Protein AF-A0A1V9ZCT2-F1 (afdb_monomer)

Mean predicted aligned error: 16.08 Å

Secondary structure (DSSP, 8-state):
-EE-GGG--TT----TT--EEEEESS-GGGGGGG--TT--EEEEETS---SPPPPPTT--EEE--SS---EEEEEEETT-SEEEETTS---EEEEEEE-TT--EEEE-SEESEEEEEHHHHHHHHTPPBP--SSS---EEEE-TT-EE---HHHHHHTTEEEEEESTTT--EEEEEEPPPPP----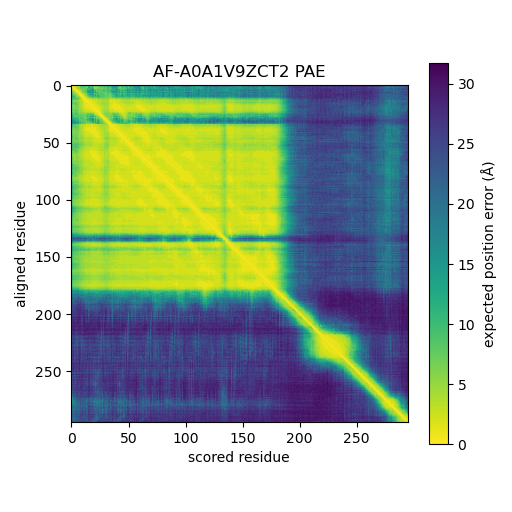------PPP-----------------S--SSSHHHHHHHHHHHHHHHHHHHHHHTTSSS----------------------------------GGGGG----STT----

Solvent-accessible surface area (backbone atoms only — not comparable to full-atom values): 18185 Å² total; per-residue (Å²): 122,82,48,62,48,94,77,66,59,93,78,66,82,71,65,83,81,41,40,69,49,43,36,55,40,48,70,52,82,77,60,67,94,69,68,60,88,53,38,29,32,42,32,44,28,43,14,68,34,58,58,70,73,88,78,58,78,63,35,28,32,42,32,43,27,45,27,50,29,31,52,50,61,76,39,73,39,52,56,24,30,33,40,32,38,29,61,23,54,27,34,35,36,34,64,41,43,43,29,78,58,44,39,24,42,32,38,20,26,51,23,52,35,42,40,27,35,43,64,24,45,56,28,56,56,67,45,45,82,59,88,72,94,86,69,81,83,59,15,32,45,68,42,95,65,48,44,49,58,60,52,60,67,63,23,45,74,65,64,21,44,79,41,70,41,48,62,92,82,44,90,34,45,31,26,35,23,69,62,76,75,71,78,69,75,74,74,78,72,84,73,83,77,81,91,75,89,80,89,86,88,84,82,88,79,87,80,88,76,87,87,78,89,90,83,88,76,67,67,66,61,52,53,52,52,52,53,51,51,53,51,54,54,53,56,54,56,61,58,66,76,74,74,81,87,82,82,80,86,80,85,77,81,87,82,89,78,81,91,76,93,75,91,74,93,74,86,74,86,70,82,80,72,79,75,81,77,77,59,74,76,62,69,74,68,72,80,71,85,85,76,82,79,87,128

Nearest PDB structures (foldseek):
  5b0n-assembly1_A  TM=3.508E-01  e=4.401E-01  Shigella flexneri

Radius of gyration: 29.38 Å; Cα contacts (8 Å, |Δi|>4): 438; chains: 1; bounding box: 62×103×69 Å

Foldseek 3Di:
DEDAPVPDDLPDDDDQQDAEDAYEAEAPVSHQPDDHPNHQEYAHANNQDQDDGQDDPSHAYDHHAHYAHAEAECEECCNHQYDAAHNYAHQEYYNYDYALSHFEEEHEHEHQAAEEEPRRLVSLQPFDEDDDPDDDHGGYDYDPRYHYNYDQVVLVVLVWGWDARNVVPDRHTHTYHYDDDDPPPPPPPPPPDDDDDDDDDDDDDDDDDDPDDDDDPPPVVVVVVVVVVVVVVVVVVVVVVPPDPDDDDDDDDDDDDDDDDDDDDDPDPDPDPPDPPDCVVVVVPPPDPPPPDDD

pLDDT: mean 78.16, std 20.63, range [35.28, 98.56]

Sequence (295 aa):
NLWKTTDLSPQVAWPPKLKTLKIKGGPAEILIPTLPLTVTSIEWTMASLSHLPAIAPQWQVIDLSFNSVRNLVNADLSNVTYLSLDQNFLGKIENVTFSPKLKYFKCSGSLATLTLSKSSFDAFNKLQKIFNETSADIGFRVGDNFASNIDTSSCTRANGVVLPLWAKYTNFSACVVSDAAAPVPAVATTTVTPTTSTNAPSSEVQSSSNVGAIVGGSIAAVAALVALASFCLWKRRQQEAKTSDYYDTTTTPMHKDGYNITGDKSLSKDPEIAGYVNLEPLRLLRLVPTELVVT

Structure (mmCIF, N/CA/C/O backbone):
data_AF-A0A1V9ZCT2-F1
#
_entry.id   AF-A0A1V9ZCT2-F1
#
loop_
_atom_site.group_PDB
_atom_site.id
_atom_site.type_symbol
_atom_site.label_atom_id
_atom_site.label_alt_id
_atom_site.label_comp_id
_atom_site.label_asym_id
_atom_site.label_entity_id
_atom_site.label_seq_id
_atom_site.pdbx_PDB_ins_code
_atom_site.Cartn_x
_atom_site.Cartn_y
_atom_site.Cartn_z
_atom_site.occupancy
_atom_site.B_iso_or_equiv
_atom_site.auth_seq_id
_atom_site.auth_comp_id
_atom_site.auth_asym_id
_atom_site.auth_atom_id
_atom_site.pdbx_PDB_model_num
ATOM 1 N N . ASN A 1 1 ? -2.275 16.299 17.354 1.00 50.78 1 ASN A N 1
ATOM 2 C CA . ASN A 1 1 ? -1.186 15.918 18.281 1.00 50.78 1 ASN A CA 1
ATOM 3 C C . ASN A 1 1 ? -0.052 15.326 17.473 1.00 50.78 1 ASN A C 1
ATOM 5 O O . ASN A 1 1 ? -0.239 14.262 16.898 1.00 50.78 1 ASN A O 1
ATOM 9 N N . LEU A 1 2 ? 1.054 16.057 17.351 1.00 55.44 2 LEU A N 1
ATOM 10 C CA . LEU A 1 2 ? 2.248 15.627 16.627 1.00 55.44 2 LEU A CA 1
ATOM 11 C C . LEU A 1 2 ? 3.305 15.278 17.679 1.00 55.44 2 LEU A C 1
ATOM 13 O O . LEU A 1 2 ? 3.679 16.146 18.464 1.00 55.44 2 LEU A O 1
ATOM 17 N N . TRP A 1 3 ? 3.733 14.020 17.740 1.00 56.56 3 TRP A N 1
ATOM 18 C CA . TRP A 1 3 ? 4.714 13.557 18.726 1.00 56.56 3 TRP A CA 1
ATOM 19 C C . TRP A 1 3 ? 6.097 13.458 18.077 1.00 56.56 3 TRP A C 1
ATOM 21 O O . TRP A 1 3 ? 6.212 12.923 16.973 1.00 56.56 3 TRP A O 1
ATOM 31 N N . LYS A 1 4 ? 7.143 13.955 18.754 1.00 59.22 4 LYS A N 1
ATOM 32 C CA . LYS A 1 4 ? 8.543 13.645 18.415 1.00 59.22 4 LYS A CA 1
ATOM 33 C C . LYS A 1 4 ? 8.920 12.353 19.154 1.00 59.22 4 LYS A C 1
ATOM 35 O O . LYS A 1 4 ? 8.649 12.220 20.343 1.00 59.22 4 LYS A O 1
ATOM 40 N N . THR A 1 5 ? 9.507 11.383 18.456 1.00 57.19 5 THR A N 1
ATOM 41 C CA . THR A 1 5 ? 9.728 10.021 18.987 1.00 57.19 5 THR A CA 1
ATOM 42 C C . THR A 1 5 ? 10.748 9.941 20.123 1.00 57.19 5 THR A C 1
ATOM 44 O O . THR A 1 5 ? 10.749 8.956 20.851 1.00 57.19 5 THR A O 1
ATOM 47 N N . THR A 1 6 ? 11.610 10.949 20.298 1.00 59.47 6 THR A N 1
ATOM 48 C CA . THR A 1 6 ? 12.632 10.973 21.363 1.00 59.47 6 THR A CA 1
ATOM 49 C C . THR A 1 6 ? 12.048 10.999 22.773 1.00 59.47 6 THR A C 1
ATOM 51 O O . THR A 1 6 ? 12.770 10.721 23.724 1.00 59.47 6 THR A O 1
ATOM 54 N N . ASP A 1 7 ? 10.755 11.299 22.903 1.00 59.72 7 ASP A N 1
ATOM 55 C CA . ASP A 1 7 ? 10.110 11.549 24.192 1.00 59.72 7 ASP A CA 1
ATOM 56 C C . ASP A 1 7 ? 9.168 10.398 24.607 1.00 59.72 7 ASP A C 1
ATOM 58 O O . ASP A 1 7 ? 8.490 10.483 25.632 1.00 59.72 7 ASP A O 1
ATOM 62 N N . LEU A 1 8 ? 9.095 9.313 23.821 1.00 63.31 8 LEU A N 1
ATOM 63 C CA . LEU A 1 8 ? 8.152 8.217 24.055 1.00 63.31 8 LEU A CA 1
ATOM 64 C C . LEU A 1 8 ? 8.817 7.052 24.797 1.00 63.31 8 LEU A C 1
ATOM 66 O O . LEU A 1 8 ? 9.602 6.287 24.242 1.00 63.31 8 LEU A O 1
ATOM 70 N N . SER A 1 9 ? 8.458 6.913 26.074 1.00 66.50 9 SER A N 1
ATOM 71 C CA . SER A 1 9 ? 8.759 5.730 26.884 1.00 66.50 9 SER A CA 1
ATOM 72 C C . SER A 1 9 ? 8.000 4.502 26.347 1.00 66.50 9 SER A C 1
ATOM 74 O O . SER A 1 9 ? 6.855 4.641 25.915 1.00 66.50 9 SER A O 1
ATOM 76 N N . PRO A 1 10 ? 8.551 3.276 26.424 1.00 65.81 10 PRO A N 1
ATOM 77 C CA . PRO A 1 10 ? 7.829 2.050 26.059 1.00 65.81 10 PRO A CA 1
ATOM 78 C C . PRO A 1 10 ? 6.535 1.811 26.867 1.00 65.81 10 PRO A C 1
ATOM 80 O O . PRO A 1 10 ? 5.739 0.951 26.503 1.00 65.81 10 PRO A O 1
ATOM 83 N N . GLN A 1 11 ? 6.290 2.582 27.934 1.00 72.38 11 GLN A N 1
ATOM 84 C CA . GLN A 1 11 ? 5.077 2.527 28.762 1.00 72.38 11 GLN A CA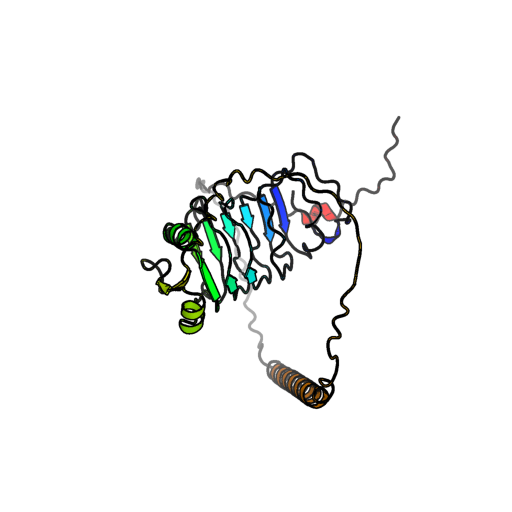 1
ATOM 85 C C . GLN A 1 11 ? 4.117 3.707 28.528 1.00 72.38 11 GLN A C 1
ATOM 87 O O . GLN A 1 11 ? 3.445 4.164 29.452 1.00 72.38 11 GLN A O 1
ATOM 92 N N . VAL A 1 12 ? 4.053 4.251 27.311 1.00 79.62 12 VAL A N 1
ATOM 93 C CA . VAL A 1 12 ? 3.090 5.319 26.997 1.00 79.62 12 VAL A 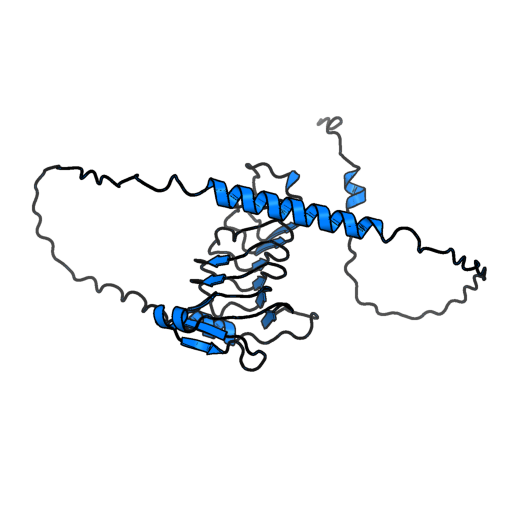CA 1
ATOM 94 C C . VAL A 1 12 ? 1.658 4.801 27.173 1.00 79.62 12 VAL A C 1
ATOM 96 O O . VAL A 1 12 ? 1.193 3.932 26.436 1.00 79.62 12 VAL A O 1
ATOM 99 N N . ALA A 1 13 ? 0.941 5.363 28.148 1.00 86.50 13 ALA A N 1
ATOM 100 C CA . ALA A 1 13 ? -0.490 5.154 28.308 1.00 86.50 13 ALA A CA 1
ATOM 101 C C . ALA A 1 13 ? -1.240 5.967 27.245 1.00 86.50 13 ALA A C 1
ATOM 103 O O . ALA A 1 13 ? -1.324 7.196 27.313 1.00 86.50 13 ALA A O 1
ATOM 104 N N . TRP A 1 14 ? -1.774 5.284 26.234 1.00 88.50 14 TRP A N 1
ATOM 105 C CA . TRP A 1 14 ? -2.508 5.945 25.162 1.00 88.50 14 TRP A CA 1
ATOM 106 C C . TRP A 1 14 ? -3.889 6.426 25.626 1.00 88.50 14 TRP A C 1
ATOM 108 O O . TRP A 1 14 ? -4.572 5.717 26.369 1.00 88.50 14 TRP A O 1
ATOM 118 N N . PRO A 1 15 ? -4.369 7.587 25.143 1.00 91.12 15 PRO A N 1
ATOM 119 C CA . PRO A 1 15 ? -5.740 8.007 25.398 1.00 91.12 15 PRO A CA 1
ATOM 120 C C . PRO A 1 15 ? -6.738 6.950 24.889 1.00 91.12 15 PRO A C 1
ATOM 122 O O . PRO A 1 15 ? -6.669 6.568 23.719 1.00 91.12 15 PRO A O 1
ATOM 125 N N . PRO A 1 16 ? -7.723 6.512 25.696 1.00 90.81 16 PRO A N 1
ATOM 126 C CA . PRO A 1 16 ? -8.611 5.403 25.325 1.00 90.81 16 PRO A CA 1
ATOM 127 C C . PRO A 1 16 ? -9.487 5.714 24.100 1.00 90.81 16 PRO A C 1
ATOM 129 O O . PRO A 1 16 ? -9.930 4.809 23.397 1.00 90.81 16 PRO A O 1
ATOM 132 N N . LYS A 1 17 ? -9.717 7.001 23.807 1.00 94.44 17 LYS A N 1
ATOM 133 C CA . LYS A 1 17 ? -10.501 7.483 22.657 1.00 94.44 17 LYS A CA 1
ATOM 134 C C . LYS A 1 17 ? -9.641 7.881 21.447 1.00 94.44 17 LYS A C 1
ATOM 136 O O . LYS A 1 17 ? -10.159 8.515 20.530 1.00 94.44 17 LYS A O 1
ATOM 141 N N . LEU A 1 18 ? -8.345 7.562 21.438 1.00 94.50 18 LEU A N 1
ATOM 142 C CA . LEU A 1 18 ? -7.448 7.925 20.341 1.00 94.50 18 LEU A CA 1
ATOM 143 C C . LEU A 1 18 ? -7.889 7.245 19.033 1.00 94.50 18 LEU A C 1
ATOM 145 O O . LEU A 1 18 ? -7.910 6.025 18.942 1.00 94.50 18 LEU A O 1
ATOM 149 N N . LYS A 1 19 ? -8.243 8.040 18.017 1.00 96.62 19 LYS A N 1
ATOM 150 C CA . LYS A 1 19 ? -8.644 7.550 16.683 1.00 96.62 19 LYS A CA 1
ATOM 151 C C . LYS A 1 19 ? -7.536 7.653 15.643 1.00 96.62 19 LYS A C 1
ATOM 153 O O . LYS A 1 19 ? -7.388 6.766 14.806 1.00 96.62 19 LYS A O 1
ATOM 158 N N . THR A 1 20 ? -6.753 8.723 15.729 1.00 95.75 20 THR A N 1
ATOM 159 C CA . THR A 1 20 ? -5.706 9.054 14.766 1.00 95.75 20 THR A CA 1
ATOM 160 C C . THR A 1 20 ? -4.387 9.238 15.491 1.00 95.75 20 THR A C 1
ATOM 162 O O . THR A 1 20 ? -4.300 10.041 16.423 1.00 95.75 20 THR A O 1
ATOM 165 N N . LEU A 1 21 ? -3.357 8.530 15.039 1.00 92.62 21 LEU A N 1
ATOM 166 C CA . LEU A 1 21 ? -1.991 8.696 15.514 1.00 92.62 21 LEU A CA 1
ATOM 167 C C . LEU A 1 21 ? -1.113 9.216 14.376 1.00 92.62 21 LEU A C 1
ATOM 169 O O . LEU A 1 21 ? -0.909 8.526 13.381 1.00 92.62 21 LEU A O 1
ATOM 173 N N . LYS A 1 22 ? -0.570 10.424 14.558 1.00 93.12 22 LYS A N 1
ATOM 174 C CA . LYS A 1 22 ? 0.372 11.046 13.624 1.00 93.12 22 LYS A CA 1
ATOM 175 C C . LYS A 1 22 ? 1.753 11.145 14.258 1.00 93.12 22 LYS A C 1
ATOM 177 O O . LYS A 1 22 ? 1.904 11.735 15.331 1.00 93.12 22 LYS A O 1
ATOM 182 N N . ILE A 1 23 ? 2.746 10.588 13.584 1.00 89.50 23 ILE A N 1
ATOM 183 C CA . ILE A 1 23 ? 4.155 10.622 13.961 1.00 89.50 23 ILE A CA 1
ATOM 184 C C . ILE A 1 23 ? 4.927 11.160 12.764 1.00 89.50 23 ILE A C 1
ATOM 186 O O . ILE A 1 23 ? 4.744 10.711 11.631 1.00 89.50 23 ILE A O 1
ATOM 190 N N . LYS A 1 24 ? 5.772 12.156 13.017 1.00 91.06 24 LYS A N 1
ATOM 191 C CA . LYS A 1 24 ? 6.630 12.749 11.998 1.00 91.06 24 LYS A CA 1
ATOM 192 C C . LYS A 1 24 ? 8.055 12.809 12.520 1.00 91.06 24 LYS A C 1
ATOM 194 O O . LYS A 1 24 ? 8.307 13.511 13.499 1.00 91.06 24 LYS A O 1
ATOM 199 N N . GLY A 1 25 ? 8.971 12.131 11.839 1.00 87.38 25 GLY A N 1
ATOM 200 C CA . GLY A 1 25 ? 10.374 12.088 12.248 1.00 87.38 25 GLY A CA 1
ATOM 201 C C . GLY A 1 25 ? 10.677 11.024 13.310 1.00 87.38 25 GLY A C 1
ATOM 202 O O . GLY A 1 25 ? 9.863 10.778 14.197 1.00 87.38 25 GLY A O 1
ATOM 203 N N . GLY A 1 26 ? 11.893 10.468 13.247 1.00 82.50 26 GLY A N 1
ATOM 204 C CA . GLY A 1 26 ? 12.500 9.607 14.275 1.00 82.50 26 GLY A CA 1
ATOM 205 C C . GLY A 1 26 ? 12.026 8.142 14.268 1.00 82.50 26 GLY A C 1
ATOM 206 O O . GLY A 1 26 ? 11.147 7.804 13.488 1.00 82.50 26 GLY A O 1
ATOM 207 N N . PRO A 1 27 ? 12.621 7.233 15.067 1.00 78.50 27 PRO A N 1
ATOM 208 C CA . PRO A 1 27 ? 12.383 5.791 14.936 1.00 78.50 27 PRO A CA 1
ATOM 209 C C . PRO A 1 27 ? 11.003 5.373 15.474 1.00 78.50 27 PRO A C 1
ATOM 211 O O . PRO A 1 27 ? 10.827 5.207 16.681 1.00 78.50 27 PRO A O 1
ATOM 214 N N . ALA A 1 28 ? 10.018 5.167 14.594 1.00 72.88 28 ALA A N 1
ATOM 215 C CA . ALA A 1 28 ? 8.673 4.728 15.004 1.00 72.88 28 ALA A CA 1
ATOM 216 C C . ALA A 1 28 ? 8.562 3.227 15.332 1.00 72.88 28 ALA A C 1
ATOM 218 O O . ALA A 1 28 ? 7.559 2.812 15.913 1.00 72.88 28 ALA A O 1
ATOM 219 N N . GLU A 1 29 ? 9.579 2.414 15.019 1.00 70.19 29 GLU A N 1
ATOM 220 C CA . GLU A 1 29 ? 9.557 0.954 15.235 1.00 70.19 29 GLU A CA 1
ATOM 221 C C . GLU A 1 29 ? 9.307 0.562 16.711 1.00 70.19 29 GLU A C 1
ATOM 223 O O . GLU A 1 29 ? 8.780 -0.511 16.990 1.00 70.19 29 GLU A O 1
ATOM 228 N N . ILE A 1 30 ? 9.586 1.462 17.661 1.00 64.56 30 ILE A N 1
ATOM 229 C CA . ILE A 1 30 ? 9.466 1.224 19.111 1.00 64.56 30 ILE A CA 1
ATOM 230 C C . ILE A 1 30 ? 7.997 1.237 19.607 1.00 64.56 30 ILE A C 1
ATOM 232 O O . ILE A 1 30 ? 7.709 0.754 20.699 1.00 64.56 30 ILE A O 1
ATOM 236 N N . LEU A 1 31 ? 7.037 1.750 18.826 1.00 65.75 31 LEU A N 1
ATOM 237 C CA . LEU A 1 31 ? 5.697 2.124 19.328 1.00 65.75 31 LEU A CA 1
ATOM 238 C C . LEU A 1 31 ? 4.559 1.159 18.956 1.00 65.75 31 LEU A C 1
ATOM 240 O O . LEU A 1 31 ? 3.413 1.367 19.354 1.00 65.75 31 LEU A O 1
ATOM 244 N N . ILE A 1 32 ? 4.847 0.124 18.170 1.00 65.25 32 ILE A N 1
ATOM 245 C CA . ILE A 1 32 ? 3.830 -0.707 17.505 1.00 65.25 32 ILE A CA 1
ATOM 246 C C . ILE A 1 32 ? 3.056 -1.646 18.462 1.00 65.25 32 ILE A C 1
ATOM 248 O O . ILE A 1 32 ? 1.847 -1.781 18.271 1.00 65.25 32 ILE A O 1
ATOM 252 N N . PRO A 1 33 ? 3.650 -2.266 19.506 1.00 63.75 33 PRO A N 1
ATOM 253 C CA . PRO A 1 33 ? 2.937 -3.273 20.303 1.00 63.75 33 PRO A CA 1
ATOM 254 C C . PRO A 1 33 ? 1.812 -2.744 21.210 1.00 63.75 33 PRO A C 1
ATOM 256 O O . PRO A 1 33 ? 1.114 -3.551 21.817 1.00 63.75 33 PRO A O 1
ATOM 259 N N . THR A 1 34 ? 1.639 -1.425 21.360 1.00 73.81 34 THR A N 1
ATOM 260 C CA . THR A 1 34 ? 0.798 -0.848 22.429 1.00 73.81 34 THR A CA 1
ATOM 261 C C . THR A 1 34 ? -0.355 0.028 21.945 1.00 73.81 34 THR A C 1
ATOM 263 O O . THR A 1 34 ? -1.046 0.620 22.773 1.00 73.81 34 THR A O 1
ATOM 266 N N . LEU A 1 35 ? -0.602 0.130 20.634 1.00 86.44 35 LEU A N 1
ATOM 267 C CA . LEU A 1 35 ? -1.656 1.016 20.131 1.00 86.44 35 LEU A CA 1
ATOM 268 C C . LEU A 1 35 ? -3.054 0.546 20.566 1.00 86.44 35 LEU A C 1
ATOM 270 O O . LEU A 1 35 ? -3.379 -0.635 20.423 1.00 86.44 35 LEU A O 1
ATOM 274 N N . PRO A 1 36 ? -3.925 1.453 21.043 1.00 90.31 36 PRO A N 1
ATOM 275 C CA . PRO A 1 36 ? -5.265 1.069 21.445 1.00 90.31 36 PRO A CA 1
ATOM 276 C C . PRO A 1 36 ? -6.098 0.673 20.220 1.00 90.31 36 PRO A C 1
ATOM 278 O O . PRO A 1 36 ? -5.997 1.280 19.151 1.00 90.31 36 PRO A O 1
ATOM 281 N N . LEU A 1 37 ? -6.995 -0.303 20.399 1.00 92.88 37 LEU A N 1
ATOM 282 C CA . LEU A 1 37 ? -7.907 -0.798 19.352 1.00 92.88 37 LEU A CA 1
ATOM 283 C C . LEU A 1 37 ? -8.833 0.287 18.779 1.00 92.88 37 LEU A C 1
ATOM 285 O O . LEU A 1 37 ? -9.489 0.081 17.763 1.00 92.88 37 LEU A O 1
ATOM 289 N N . THR A 1 38 ? -8.912 1.450 19.425 1.00 95.44 38 THR A N 1
ATOM 290 C CA . THR A 1 38 ? -9.682 2.594 18.944 1.00 95.44 38 THR A CA 1
ATOM 291 C C . THR A 1 38 ? -9.015 3.334 17.786 1.00 95.44 38 THR A C 1
ATOM 293 O O . THR A 1 38 ? -9.737 4.040 17.076 1.00 95.44 38 THR A O 1
ATOM 296 N N . VAL A 1 39 ? -7.709 3.148 17.549 1.00 95.88 39 VAL A N 1
ATOM 297 C CA . VAL A 1 39 ? -6.969 3.786 16.449 1.00 95.88 39 VAL A CA 1
ATOM 298 C C . VAL A 1 39 ? -7.350 3.153 15.118 1.00 95.88 39 VAL A C 1
ATOM 300 O O . VAL A 1 39 ? -7.135 1.963 14.904 1.00 95.88 39 VAL A O 1
ATOM 303 N N . THR A 1 40 ? -7.862 3.973 14.204 1.00 97.50 40 THR A N 1
ATOM 304 C CA . THR A 1 40 ? -8.246 3.581 12.838 1.00 97.50 40 THR A CA 1
ATOM 305 C C . THR A 1 40 ? -7.408 4.283 11.768 1.00 97.50 40 THR A C 1
ATOM 307 O O . THR A 1 40 ? -7.465 3.903 10.601 1.00 97.50 40 THR A O 1
ATOM 310 N N . SER A 1 41 ? -6.627 5.300 12.142 1.00 97.00 41 SER A N 1
ATOM 311 C CA . SER A 1 41 ? -5.809 6.097 11.227 1.00 97.00 41 SER A CA 1
ATOM 312 C C . SER A 1 41 ? -4.394 6.238 11.770 1.00 97.00 41 SER A C 1
ATOM 314 O O . SER A 1 41 ? -4.200 6.775 12.865 1.00 97.00 41 SER A O 1
ATOM 316 N N . ILE A 1 42 ? -3.410 5.803 10.989 1.00 95.44 42 ILE A N 1
ATOM 317 C CA . ILE A 1 42 ? -1.990 5.977 11.291 1.00 95.44 42 ILE A CA 1
ATOM 318 C C . ILE A 1 42 ? -1.311 6.784 10.187 1.00 95.44 42 ILE A C 1
ATOM 320 O O . ILE A 1 42 ? -1.511 6.536 9.001 1.00 95.44 42 ILE A O 1
ATOM 324 N N . GLU A 1 43 ? -0.510 7.763 10.591 1.00 95.31 43 GLU A N 1
ATOM 325 C CA . GLU A 1 43 ? 0.311 8.569 9.688 1.00 95.31 43 GLU A CA 1
ATOM 326 C C . GLU A 1 43 ? 1.719 8.663 10.270 1.00 95.31 43 GLU A C 1
ATOM 328 O O . GLU A 1 43 ? 1.975 9.471 11.162 1.00 95.31 43 GLU A O 1
ATOM 333 N N . TRP A 1 44 ? 2.625 7.803 9.821 1.00 94.62 44 TRP A N 1
ATOM 334 C CA . TRP A 1 44 ? 3.998 7.706 10.313 1.00 94.62 44 TRP A CA 1
ATOM 335 C C . TRP A 1 44 ? 4.961 8.110 9.213 1.00 94.62 44 TRP A C 1
ATOM 337 O O . TRP A 1 44 ? 5.537 7.275 8.523 1.00 94.62 44 TRP A O 1
ATOM 347 N N . THR A 1 45 ? 5.118 9.416 9.038 1.00 94.94 45 THR A N 1
ATOM 348 C CA . THR A 1 45 ? 5.938 9.990 7.966 1.00 94.94 45 THR A CA 1
ATOM 349 C C . THR A 1 45 ? 7.356 10.283 8.444 1.00 94.94 45 THR A C 1
ATOM 351 O O . THR A 1 45 ? 7.548 10.707 9.586 1.00 94.94 45 THR A O 1
ATOM 354 N N . MET A 1 46 ? 8.368 10.100 7.589 1.00 93.81 46 MET A N 1
ATOM 355 C CA . MET A 1 46 ? 9.773 10.391 7.946 1.00 93.81 46 MET A CA 1
ATOM 356 C C . MET A 1 46 ? 10.239 9.658 9.213 1.00 93.81 46 MET A C 1
ATOM 358 O O . MET A 1 46 ? 11.092 10.150 9.947 1.00 93.81 46 MET A O 1
ATOM 362 N N . ALA A 1 47 ? 9.660 8.495 9.496 1.00 91.31 47 ALA A N 1
ATOM 363 C CA . ALA A 1 47 ? 9.810 7.801 10.766 1.00 91.31 47 ALA A CA 1
ATOM 364 C C . ALA A 1 47 ? 10.876 6.687 10.725 1.00 91.31 47 ALA A C 1
ATOM 366 O O . ALA A 1 47 ? 10.864 5.753 11.532 1.00 91.31 47 ALA A O 1
ATOM 367 N N . SER A 1 48 ? 11.775 6.774 9.737 1.00 91.38 48 SER A N 1
ATOM 368 C CA . SER A 1 48 ? 12.846 5.811 9.462 1.00 91.38 48 SER A CA 1
ATOM 369 C C . SER A 1 48 ? 12.376 4.354 9.402 1.00 91.38 48 SER A C 1
ATOM 371 O O . SER A 1 48 ? 13.162 3.449 9.671 1.00 91.38 48 SER A O 1
ATOM 373 N N . LEU A 1 49 ? 11.108 4.110 9.047 1.00 92.50 49 LEU A N 1
ATOM 374 C CA . LEU A 1 49 ? 10.568 2.757 8.969 1.00 92.50 49 LEU A CA 1
ATOM 375 C C . LEU A 1 49 ? 11.244 2.020 7.823 1.00 92.50 49 LEU A C 1
ATOM 377 O O . LEU A 1 49 ? 11.198 2.453 6.671 1.00 92.50 49 LEU A O 1
ATOM 381 N N . SER A 1 50 ? 11.864 0.895 8.138 1.00 92.56 50 SER A N 1
ATOM 382 C CA . SER A 1 50 ? 12.499 0.042 7.135 1.00 92.56 50 SER A CA 1
ATOM 383 C C . SER A 1 50 ? 11.571 -1.093 6.673 1.00 92.56 50 SER A C 1
ATOM 385 O O . SER A 1 50 ? 11.752 -1.662 5.594 1.00 92.56 50 SER A O 1
ATOM 387 N N . HIS A 1 51 ? 10.558 -1.404 7.485 1.00 91.38 51 HIS A N 1
ATOM 388 C CA . HIS A 1 51 ? 9.616 -2.507 7.314 1.00 91.38 51 HIS A CA 1
ATOM 389 C C . HIS A 1 51 ? 8.193 -2.012 7.596 1.00 91.38 51 HIS A C 1
ATOM 391 O O . HIS A 1 51 ? 7.994 -1.010 8.286 1.00 91.38 51 HIS A O 1
ATOM 397 N N . LEU A 1 52 ? 7.195 -2.716 7.063 1.00 89.62 52 LEU A N 1
ATOM 398 C CA . LEU A 1 52 ? 5.803 -2.447 7.400 1.00 89.62 52 LEU A CA 1
ATOM 399 C C . LEU A 1 52 ? 5.534 -2.858 8.860 1.00 89.62 52 LEU A C 1
ATOM 401 O O . LEU A 1 52 ? 5.937 -3.958 9.247 1.00 89.62 52 LEU A O 1
ATOM 405 N N . PRO A 1 53 ? 4.837 -2.041 9.667 1.00 89.12 53 PRO A N 1
ATOM 406 C CA . PRO A 1 53 ? 4.332 -2.508 10.952 1.00 89.12 53 PRO A CA 1
ATOM 407 C C . PRO A 1 53 ? 3.307 -3.634 10.771 1.00 89.12 53 PRO A C 1
ATOM 409 O O . PRO A 1 53 ? 2.676 -3.753 9.719 1.00 89.12 53 PRO A O 1
ATOM 412 N N . ALA A 1 54 ? 3.099 -4.433 11.821 1.00 90.00 54 ALA A N 1
ATOM 413 C CA . ALA A 1 54 ? 1.991 -5.381 11.850 1.00 90.00 54 ALA A CA 1
ATOM 414 C C . ALA A 1 54 ? 0.670 -4.626 11.639 1.00 90.00 54 ALA A C 1
ATOM 416 O O . ALA A 1 54 ? 0.364 -3.686 12.375 1.00 90.00 54 ALA A O 1
ATOM 417 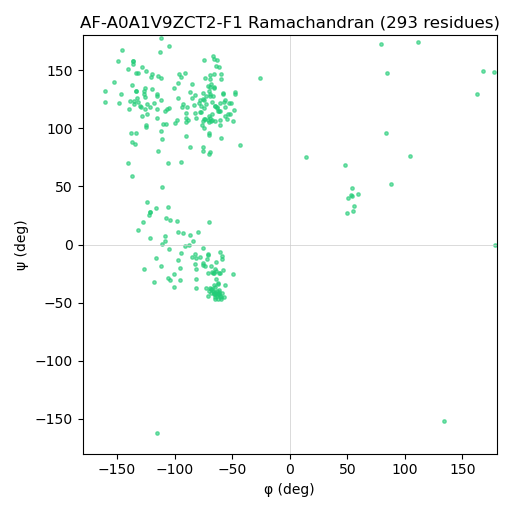N N . ILE A 1 55 ? -0.087 -5.015 10.614 1.00 91.88 55 ILE A N 1
ATOM 418 C CA . ILE A 1 55 ? -1.333 -4.337 10.267 1.00 91.88 55 ILE A CA 1
ATOM 419 C C . ILE A 1 55 ? -2.431 -4.768 11.228 1.00 91.88 55 ILE A C 1
ATOM 421 O O . ILE A 1 55 ? -2.732 -5.955 11.348 1.00 91.88 55 ILE A O 1
ATOM 425 N N . ALA A 1 56 ? -3.058 -3.794 11.882 1.00 93.19 56 ALA A N 1
ATOM 426 C CA . ALA A 1 56 ? -4.232 -4.059 12.695 1.00 93.19 56 ALA A CA 1
ATOM 427 C C . ALA A 1 56 ? -5.507 -4.051 11.825 1.00 93.19 56 ALA A C 1
ATOM 429 O O . ALA A 1 56 ? -5.669 -3.162 10.983 1.00 93.19 56 ALA A O 1
ATOM 430 N N . PRO A 1 57 ? -6.451 -4.985 12.040 1.00 94.06 57 PRO A N 1
ATOM 431 C CA . PRO A 1 57 ? -7.618 -5.156 11.171 1.00 94.06 57 PRO A CA 1
ATOM 432 C C . PRO A 1 57 ? -8.574 -3.956 11.179 1.00 94.06 57 PRO A C 1
ATOM 434 O O . PRO A 1 57 ? -9.356 -3.791 10.246 1.00 94.06 57 PRO A O 1
ATOM 437 N N . GLN A 1 58 ? -8.536 -3.108 12.210 1.00 95.62 58 GLN A N 1
ATOM 438 C CA . GLN A 1 58 ? -9.358 -1.900 12.296 1.00 95.62 58 GLN A CA 1
ATOM 439 C C . GLN A 1 58 ? -8.783 -0.690 11.541 1.00 95.62 58 GLN A C 1
ATOM 441 O O . GLN A 1 58 ? -9.445 0.349 11.478 1.00 95.62 58 GLN A O 1
ATOM 446 N N . TRP A 1 59 ? -7.552 -0.768 11.023 1.00 97.12 59 TRP A N 1
ATOM 447 C CA . TRP A 1 59 ? -6.938 0.357 10.320 1.00 97.12 59 TRP A CA 1
ATOM 448 C C . TRP A 1 59 ? -7.618 0.607 8.972 1.00 97.12 59 TRP A C 1
ATOM 450 O O . TRP A 1 59 ? -7.847 -0.300 8.176 1.00 97.12 59 TRP A O 1
ATOM 460 N N . GLN A 1 60 ? -7.937 1.875 8.731 1.00 97.88 60 GLN A N 1
ATOM 461 C CA . GLN A 1 60 ? -8.627 2.371 7.540 1.00 97.88 60 GLN A CA 1
ATOM 462 C C . GLN A 1 60 ? -7.754 3.349 6.751 1.00 97.88 60 GLN A C 1
ATOM 464 O O . GLN A 1 60 ? -7.841 3.414 5.525 1.00 97.88 60 GLN A O 1
ATOM 469 N N . VAL A 1 61 ? -6.909 4.108 7.447 1.00 97.56 61 VAL A N 1
ATOM 470 C CA . VAL A 1 61 ? -5.994 5.084 6.853 1.00 97.56 61 VAL A CA 1
ATOM 471 C C . VAL A 1 61 ? -4.582 4.737 7.290 1.00 97.56 61 VAL A C 1
ATOM 473 O O . VAL A 1 61 ? -4.298 4.691 8.488 1.00 97.56 61 VAL A O 1
ATOM 476 N N . ILE A 1 62 ? -3.718 4.484 6.313 1.00 97.19 62 ILE A N 1
ATOM 477 C CA . ILE A 1 62 ? -2.308 4.174 6.521 1.00 97.19 62 ILE A CA 1
ATOM 478 C C . ILE A 1 62 ? -1.480 5.097 5.631 1.00 97.19 62 ILE A C 1
ATOM 480 O O . ILE A 1 62 ? -1.474 4.956 4.409 1.00 97.19 62 ILE A O 1
ATOM 484 N N . ASP A 1 63 ? -0.762 6.028 6.245 1.00 97.19 63 ASP A N 1
ATOM 485 C CA . ASP A 1 63 ? 0.243 6.845 5.570 1.00 97.19 63 ASP A CA 1
ATOM 486 C C . ASP A 1 63 ? 1.624 6.541 6.149 1.00 97.19 63 ASP A C 1
ATOM 488 O O . ASP A 1 63 ? 1.926 6.888 7.290 1.00 97.19 63 ASP A O 1
ATOM 492 N N . LEU A 1 64 ? 2.461 5.874 5.361 1.00 96.81 64 LEU A N 1
ATOM 493 C CA . LEU A 1 64 ? 3.852 5.573 5.695 1.00 96.81 64 LEU A CA 1
ATOM 494 C C . LEU A 1 64 ? 4.795 6.278 4.715 1.00 96.81 64 LEU A C 1
ATOM 496 O O . LEU A 1 64 ? 5.866 5.755 4.391 1.00 96.81 64 LEU A O 1
ATOM 500 N N . SER A 1 65 ? 4.404 7.446 4.208 1.00 96.31 65 SER A N 1
ATOM 501 C CA . SER A 1 65 ? 5.193 8.177 3.219 1.00 96.31 65 SER A CA 1
ATOM 502 C C . SER A 1 65 ? 6.542 8.640 3.779 1.00 96.31 65 SER A C 1
ATOM 504 O O . SER A 1 65 ? 6.681 8.897 4.977 1.00 96.31 65 SER A O 1
ATOM 506 N N . PHE A 1 66 ? 7.533 8.812 2.903 1.00 96.12 66 PHE A N 1
ATOM 507 C CA . PHE A 1 66 ? 8.882 9.275 3.262 1.00 96.12 66 PHE A CA 1
ATOM 508 C C . PHE A 1 66 ? 9.586 8.361 4.277 1.00 96.12 66 PHE A C 1
ATOM 510 O O . PHE A 1 66 ? 10.193 8.834 5.234 1.00 96.12 66 PHE A O 1
ATOM 517 N N . ASN A 1 67 ? 9.492 7.047 4.095 1.00 95.75 67 ASN A N 1
ATOM 518 C CA . ASN A 1 67 ? 10.228 6.069 4.895 1.00 95.75 67 ASN A CA 1
ATOM 519 C C . ASN A 1 67 ? 11.221 5.293 4.011 1.00 95.75 67 ASN A C 1
ATOM 521 O O . ASN A 1 67 ? 11.614 5.741 2.938 1.00 95.75 67 ASN A O 1
ATOM 525 N N . SER A 1 68 ? 11.702 4.147 4.485 1.00 95.44 68 SER A N 1
ATOM 526 C CA . SER A 1 68 ? 12.610 3.251 3.763 1.00 95.44 68 SER A CA 1
ATOM 527 C C . SER A 1 68 ? 12.018 1.849 3.601 1.00 95.44 68 SER A C 1
ATOM 529 O O . SER A 1 68 ? 12.760 0.871 3.504 1.00 95.44 68 SER A O 1
ATOM 531 N N . VAL A 1 69 ? 10.686 1.738 3.560 1.00 95.81 69 VAL A N 1
ATOM 532 C CA . VAL A 1 69 ? 9.984 0.463 3.387 1.00 95.81 69 VAL A CA 1
ATOM 533 C C . VAL A 1 69 ? 10.271 -0.085 1.992 1.00 95.81 69 VAL A C 1
ATOM 535 O O . VAL A 1 69 ? 10.108 0.607 0.985 1.00 95.81 69 VAL A O 1
ATOM 538 N N . ARG A 1 70 ? 10.708 -1.345 1.928 1.00 96.50 70 ARG A N 1
ATOM 539 C CA . ARG A 1 70 ? 11.046 -2.022 0.662 1.00 96.50 70 ARG A CA 1
ATOM 540 C C . ARG A 1 70 ? 10.017 -3.049 0.219 1.00 96.50 70 ARG A C 1
ATOM 542 O O . ARG A 1 70 ? 9.871 -3.292 -0.974 1.00 96.50 70 ARG A O 1
ATOM 549 N N . ASN A 1 71 ? 9.310 -3.646 1.170 1.00 96.75 71 ASN A N 1
ATOM 550 C CA . ASN A 1 71 ? 8.428 -4.773 0.914 1.00 96.75 71 ASN A CA 1
ATOM 551 C C . ASN A 1 71 ? 7.087 -4.550 1.616 1.00 96.75 71 ASN A C 1
ATOM 553 O O . ASN A 1 71 ? 7.060 -4.247 2.809 1.00 96.75 71 ASN A O 1
ATOM 557 N N . LEU A 1 72 ? 5.993 -4.753 0.887 1.00 96.50 72 LEU A N 1
ATOM 558 C CA . LEU A 1 72 ? 4.645 -4.886 1.429 1.00 96.50 72 LEU A CA 1
ATOM 559 C C . LEU A 1 72 ? 4.201 -6.332 1.203 1.00 96.50 72 LEU A C 1
ATOM 561 O O . LEU A 1 72 ? 3.803 -6.697 0.098 1.00 96.50 72 LEU A O 1
ATOM 565 N N . VAL A 1 73 ? 4.337 -7.173 2.226 1.00 96.50 73 VAL A N 1
ATOM 566 C CA . VAL A 1 73 ? 4.090 -8.614 2.100 1.00 96.50 73 VAL A CA 1
ATOM 567 C C . VAL A 1 73 ? 3.228 -9.148 3.232 1.00 96.50 73 VAL A C 1
ATOM 569 O O . VAL A 1 73 ? 3.342 -8.667 4.357 1.00 96.50 73 VAL A O 1
ATOM 572 N N . ASN A 1 74 ? 2.407 -10.160 2.938 1.00 95.25 74 ASN A N 1
ATOM 573 C CA . ASN A 1 74 ? 1.585 -10.881 3.922 1.00 95.25 74 ASN A CA 1
ATOM 574 C C . ASN A 1 74 ? 0.687 -9.956 4.764 1.00 95.25 74 ASN A C 1
ATOM 576 O O . ASN A 1 74 ? 0.582 -10.116 5.980 1.00 95.25 74 ASN A O 1
ATOM 580 N N . ALA A 1 75 ? 0.073 -8.961 4.123 1.00 95.44 75 ALA A N 1
ATOM 581 C CA . ALA A 1 75 ? -0.731 -7.947 4.795 1.00 95.44 75 ALA A CA 1
ATOM 582 C C . ALA A 1 75 ? -2.199 -8.036 4.365 1.00 95.44 75 ALA A C 1
ATOM 584 O O . ALA A 1 75 ? -2.514 -8.020 3.175 1.00 95.44 75 ALA A O 1
ATOM 585 N N . ASP A 1 76 ? -3.112 -8.078 5.333 1.00 96.25 76 ASP A N 1
ATOM 586 C CA . ASP A 1 76 ? -4.536 -7.899 5.064 1.00 96.25 76 ASP A CA 1
ATOM 587 C C . ASP A 1 76 ? -4.888 -6.411 5.160 1.00 96.25 76 ASP A C 1
ATOM 589 O O . ASP A 1 76 ? -4.947 -5.834 6.246 1.00 96.25 76 ASP A O 1
ATOM 593 N N . LEU A 1 77 ? -5.099 -5.784 4.004 1.00 97.06 77 LEU A N 1
ATOM 594 C CA . LEU A 1 77 ? -5.489 -4.383 3.876 1.00 97.06 77 LEU A CA 1
ATOM 595 C C . LEU A 1 77 ? -6.959 -4.256 3.448 1.00 97.06 77 LEU A C 1
ATOM 597 O O . LEU A 1 77 ? -7.371 -3.227 2.910 1.00 97.06 77 LEU A O 1
ATOM 601 N N . SER A 1 78 ? -7.783 -5.280 3.688 1.00 96.81 78 SER A N 1
ATOM 602 C CA . SER A 1 78 ? -9.185 -5.321 3.256 1.00 96.81 78 SER A CA 1
ATOM 603 C C . SER A 1 78 ? -10.061 -4.216 3.861 1.00 96.81 78 SER A C 1
ATOM 605 O O . SER A 1 78 ? -11.064 -3.827 3.256 1.00 96.81 78 SER A O 1
ATOM 607 N N . ASN A 1 79 ? -9.694 -3.667 5.020 1.00 97.56 79 ASN A N 1
ATOM 608 C CA . ASN A 1 79 ? -10.389 -2.534 5.643 1.00 97.56 79 ASN A CA 1
ATOM 609 C C . ASN A 1 79 ? -9.785 -1.165 5.311 1.00 97.56 79 ASN A C 1
ATOM 611 O O . ASN A 1 79 ? -10.396 -0.144 5.634 1.00 97.56 79 ASN A O 1
ATOM 615 N N . VAL A 1 80 ? -8.639 -1.132 4.630 1.00 98.00 80 VAL A N 1
ATOM 616 C CA . VAL A 1 80 ? -7.945 0.108 4.291 1.00 98.00 80 VAL A CA 1
ATOM 617 C C . VAL A 1 80 ? -8.664 0.819 3.151 1.00 98.00 80 VAL A C 1
ATOM 619 O O . VAL A 1 80 ? -8.895 0.267 2.077 1.00 98.00 80 VAL A O 1
ATOM 622 N N . THR A 1 81 ? -9.006 2.080 3.390 1.00 97.62 81 THR A N 1
ATOM 623 C CA . THR A 1 81 ? -9.594 2.990 2.404 1.00 97.62 81 THR A CA 1
ATOM 624 C C . THR A 1 81 ? -8.564 3.950 1.816 1.00 97.62 81 THR A C 1
ATOM 626 O O . THR A 1 81 ? -8.752 4.423 0.698 1.00 97.62 81 THR A O 1
ATOM 629 N N . TYR A 1 82 ? -7.487 4.235 2.550 1.00 97.44 82 TYR A N 1
ATOM 630 C CA . TYR A 1 82 ? -6.409 5.133 2.136 1.00 97.44 82 TYR A CA 1
ATOM 631 C C . TYR A 1 82 ? -5.061 4.498 2.467 1.00 97.44 82 TYR A C 1
ATOM 633 O O . TYR A 1 82 ? -4.786 4.218 3.636 1.00 97.44 82 TYR A O 1
ATOM 641 N N . LEU A 1 83 ? -4.226 4.297 1.449 1.00 97.50 83 LEU A N 1
ATOM 642 C CA . LEU A 1 83 ? -2.864 3.801 1.602 1.00 97.50 83 LEU A CA 1
ATOM 643 C C . LEU A 1 83 ? -1.882 4.707 0.860 1.00 97.50 83 LEU A C 1
ATOM 645 O O . LEU A 1 83 ? -1.929 4.795 -0.366 1.00 97.50 83 LEU A O 1
ATOM 649 N N . SER A 1 84 ? -0.956 5.319 1.592 1.00 96.94 84 SER A N 1
ATOM 650 C CA . SER A 1 84 ? 0.190 6.015 1.008 1.00 96.94 84 SER A CA 1
ATOM 651 C C . SER A 1 84 ? 1.497 5.373 1.452 1.00 96.94 84 SER A C 1
ATOM 653 O O . SER A 1 84 ? 1.806 5.288 2.639 1.00 96.94 84 SER A O 1
ATOM 655 N N . LEU A 1 85 ? 2.273 4.937 0.469 1.00 96.81 85 LEU A N 1
ATOM 656 C CA . LEU A 1 85 ? 3.636 4.423 0.576 1.00 96.81 85 LEU A CA 1
ATOM 657 C C . LEU A 1 85 ? 4.575 5.270 -0.294 1.00 96.81 85 LEU A C 1
ATOM 659 O O . LEU A 1 85 ? 5.563 4.779 -0.840 1.00 96.81 85 LEU A O 1
ATOM 663 N N . ASP A 1 86 ? 4.230 6.541 -0.489 1.00 95.69 86 ASP A N 1
ATOM 664 C CA . ASP A 1 86 ? 5.012 7.460 -1.303 1.00 95.69 86 ASP A CA 1
ATOM 665 C C . ASP A 1 86 ? 6.419 7.664 -0.738 1.00 95.69 86 ASP A C 1
ATOM 667 O O . ASP A 1 86 ? 6.640 7.534 0.466 1.00 95.69 86 ASP A O 1
ATOM 671 N N . GLN A 1 87 ? 7.378 7.996 -1.599 1.00 95.50 87 GLN A N 1
ATOM 672 C CA . GLN A 1 87 ? 8.764 8.264 -1.201 1.00 95.50 87 GLN A CA 1
ATOM 673 C C . GLN A 1 87 ? 9.356 7.155 -0.310 1.00 95.50 87 GLN A C 1
ATOM 675 O O . GLN A 1 87 ? 10.044 7.415 0.673 1.00 95.50 87 GLN A O 1
ATOM 680 N N . ASN A 1 88 ? 9.039 5.906 -0.652 1.00 95.44 88 ASN A N 1
ATOM 681 C CA . ASN A 1 88 ? 9.686 4.698 -0.153 1.00 95.44 88 ASN A CA 1
ATOM 682 C C . ASN A 1 88 ? 10.467 4.029 -1.298 1.00 95.44 88 ASN A C 1
ATOM 684 O O . ASN A 1 88 ? 10.420 4.470 -2.447 1.00 95.44 88 ASN A O 1
ATOM 688 N N . PHE A 1 89 ? 11.165 2.933 -0.999 1.00 93.12 89 PHE A N 1
ATOM 689 C CA . PHE A 1 89 ? 11.921 2.152 -1.983 1.00 93.12 89 PHE A CA 1
ATOM 690 C C . PHE A 1 89 ? 11.265 0.793 -2.221 1.00 93.12 89 PHE A C 1
ATOM 692 O O . PHE A 1 89 ? 11.934 -0.242 -2.135 1.00 93.12 89 PHE A O 1
ATOM 699 N N . LEU A 1 90 ? 9.952 0.792 -2.473 1.00 95.94 90 LEU A N 1
ATOM 700 C CA . LEU A 1 90 ? 9.204 -0.443 -2.671 1.00 95.94 90 LEU A CA 1
ATOM 701 C C . LEU A 1 90 ? 9.752 -1.210 -3.876 1.00 95.94 90 LEU A C 1
ATOM 703 O O . LEU A 1 90 ? 9.780 -0.698 -4.993 1.00 95.94 90 LEU A O 1
ATOM 707 N N . GLY A 1 91 ? 10.176 -2.445 -3.622 1.00 96.75 91 GLY A N 1
ATOM 708 C CA . GLY A 1 91 ? 10.596 -3.418 -4.626 1.00 96.75 91 GLY A CA 1
ATOM 709 C C . GLY A 1 91 ? 9.639 -4.600 -4.757 1.00 96.75 91 GLY A C 1
ATOM 710 O O . GLY A 1 91 ? 9.665 -5.298 -5.772 1.00 96.75 91 GLY A O 1
ATOM 711 N N . LYS A 1 92 ? 8.788 -4.831 -3.750 1.00 97.50 92 LYS A N 1
ATOM 712 C CA . LYS A 1 92 ? 7.926 -6.012 -3.688 1.00 97.50 92 LYS A CA 1
ATOM 713 C C . LYS A 1 92 ? 6.585 -5.727 -3.017 1.00 97.50 92 LYS A C 1
ATOM 715 O O . LYS A 1 92 ? 6.543 -5.221 -1.897 1.00 97.50 92 LYS A O 1
ATOM 720 N N . ILE A 1 93 ? 5.510 -6.130 -3.687 1.00 97.44 93 ILE A N 1
ATOM 721 C CA . ILE A 1 93 ? 4.156 -6.262 -3.148 1.00 97.44 93 ILE A CA 1
ATOM 722 C C . ILE A 1 93 ? 3.687 -7.689 -3.443 1.00 97.44 93 ILE A C 1
ATOM 724 O O . ILE A 1 93 ? 3.599 -8.081 -4.606 1.00 97.44 93 ILE A O 1
ATOM 728 N N . GLU A 1 94 ? 3.427 -8.488 -2.412 1.00 96.62 94 GLU A N 1
ATOM 729 C CA . GLU A 1 94 ? 3.061 -9.901 -2.582 1.00 96.62 94 GLU A CA 1
ATOM 730 C C . GLU A 1 94 ? 2.200 -10.402 -1.425 1.00 96.62 94 GLU A C 1
ATOM 732 O O . GLU A 1 94 ? 2.479 -10.104 -0.267 1.00 96.62 94 GLU A O 1
ATOM 737 N N . ASN A 1 95 ? 1.185 -11.211 -1.733 1.00 95.19 95 ASN A N 1
ATOM 738 C CA . ASN A 1 95 ? 0.269 -11.758 -0.730 1.00 95.19 95 ASN A CA 1
ATOM 739 C C . ASN A 1 95 ? -0.366 -10.648 0.132 1.00 95.19 95 ASN A C 1
ATOM 741 O O . ASN A 1 95 ? -0.331 -10.675 1.362 1.00 95.19 95 ASN A O 1
ATOM 745 N N . VAL A 1 96 ? -0.880 -9.619 -0.543 1.00 96.19 96 VAL A N 1
ATOM 746 C CA . VAL A 1 96 ? -1.567 -8.489 0.083 1.00 96.19 96 VAL A CA 1
ATOM 747 C C . VAL A 1 96 ? -3.014 -8.501 -0.368 1.00 96.19 96 VAL A C 1
ATOM 749 O O . VAL A 1 96 ? -3.286 -8.549 -1.568 1.00 96.19 96 VAL A O 1
ATOM 752 N N . THR A 1 97 ? -3.934 -8.447 0.590 1.00 96.00 97 THR A N 1
ATOM 753 C CA . THR A 1 97 ? -5.368 -8.418 0.291 1.00 96.00 97 THR A CA 1
ATOM 754 C C . THR A 1 97 ? -5.847 -6.980 0.225 1.00 96.00 97 THR A C 1
ATOM 756 O O . THR A 1 97 ? -5.798 -6.261 1.221 1.00 96.00 97 THR A O 1
ATOM 759 N N . PHE A 1 98 ? -6.350 -6.571 -0.935 1.00 96.69 98 PHE A N 1
ATOM 760 C CA . PHE A 1 98 ? -7.023 -5.292 -1.121 1.00 96.69 98 PHE A CA 1
ATOM 761 C C . PHE A 1 98 ? -8.504 -5.522 -1.395 1.00 96.69 98 PHE A C 1
ATOM 763 O O . PHE A 1 98 ? -8.882 -6.464 -2.088 1.00 96.69 98 PHE A O 1
ATOM 770 N N . SER A 1 99 ? -9.358 -4.645 -0.870 1.00 97.12 99 SER A N 1
ATOM 771 C CA . SER A 1 99 ? -10.799 -4.718 -1.109 1.00 97.12 99 SER A CA 1
ATOM 772 C C . SER A 1 99 ? -11.291 -3.540 -1.954 1.00 97.12 99 SER A C 1
ATOM 774 O O . SER A 1 99 ? -10.611 -2.515 -2.051 1.00 97.12 99 SER A O 1
ATOM 776 N N . PRO A 1 100 ? -12.521 -3.612 -2.496 1.00 97.50 100 PRO A N 1
ATOM 777 C CA . PRO A 1 100 ? -13.165 -2.478 -3.160 1.00 97.50 100 PRO A CA 1
ATOM 778 C C . PRO A 1 100 ? -13.382 -1.243 -2.268 1.00 97.50 100 PRO A C 1
ATOM 780 O O . PRO A 1 100 ? -13.840 -0.218 -2.768 1.00 97.50 100 PRO A O 1
ATOM 783 N N . LYS A 1 101 ? -13.103 -1.322 -0.956 1.00 97.56 101 LYS A N 1
ATOM 784 C CA . LYS A 1 101 ? -13.133 -0.162 -0.054 1.00 97.56 101 LYS A CA 1
ATOM 785 C C . LYS A 1 101 ? -11.939 0.768 -0.268 1.00 97.56 101 LYS A C 1
ATOM 787 O O . LYS A 1 101 ? -12.019 1.916 0.165 1.00 97.56 101 LYS A O 1
ATOM 792 N N . LEU A 1 102 ? -10.859 0.297 -0.898 1.00 97.81 102 LEU A N 1
ATOM 793 C CA . LEU A 1 102 ? -9.696 1.122 -1.203 1.00 97.81 102 LEU A CA 1
ATOM 794 C C . LEU A 1 102 ? -10.121 2.259 -2.135 1.00 97.81 102 LEU A C 1
ATOM 796 O O . LEU A 1 102 ? -10.551 2.028 -3.263 1.00 97.81 102 LEU A O 1
ATOM 800 N N . LYS A 1 103 ? -10.023 3.490 -1.638 1.00 96.69 103 LYS A N 1
ATOM 801 C CA . LYS A 1 103 ? -10.357 4.710 -2.377 1.00 96.69 103 LYS A CA 1
ATOM 802 C C . LYS A 1 103 ? -9.115 5.437 -2.840 1.00 96.69 103 LYS A C 1
ATOM 804 O O . LYS A 1 103 ? -9.181 6.083 -3.874 1.00 96.69 103 LYS A O 1
ATOM 809 N N . TYR A 1 104 ? -8.020 5.334 -2.095 1.00 96.50 104 TYR A N 1
ATOM 810 C CA . TYR A 1 104 ? -6.772 6.007 -2.412 1.00 96.50 104 TYR A CA 1
ATOM 811 C C . TYR A 1 104 ? -5.576 5.080 -2.292 1.00 96.50 104 TYR A C 1
ATOM 813 O O . TYR A 1 104 ? -5.401 4.412 -1.269 1.00 96.50 104 TYR A O 1
ATOM 821 N N . PHE A 1 105 ? -4.729 5.105 -3.315 1.00 96.75 105 PHE A N 1
ATOM 822 C CA . PHE A 1 105 ? -3.448 4.420 -3.316 1.00 96.75 105 PHE A CA 1
ATOM 823 C C . PHE A 1 105 ? -2.348 5.324 -3.869 1.00 96.75 105 PHE A C 1
ATOM 825 O O . PHE A 1 105 ? -2.421 5.774 -5.015 1.00 96.75 105 PHE A O 1
ATOM 832 N N . LYS A 1 106 ? -1.296 5.549 -3.083 1.00 95.81 106 LYS A N 1
ATOM 833 C CA . LYS A 1 106 ? -0.083 6.218 -3.552 1.00 95.81 106 LYS A CA 1
ATOM 834 C C . LYS A 1 106 ? 1.147 5.381 -3.260 1.00 95.81 106 LYS A C 1
ATOM 836 O O . LYS A 1 106 ? 1.324 4.914 -2.139 1.00 95.81 106 LYS A O 1
ATOM 841 N N . CYS A 1 107 ? 2.017 5.207 -4.247 1.00 95.50 107 CYS A N 1
ATOM 842 C CA . CYS A 1 107 ? 3.285 4.509 -4.056 1.00 95.50 107 CYS A CA 1
ATOM 843 C C . CYS A 1 107 ? 4.381 5.035 -4.982 1.00 95.50 107 CYS A C 1
ATOM 845 O O . CYS A 1 107 ? 4.106 5.562 -6.058 1.00 95.50 107 CYS A O 1
ATOM 847 N N . SER A 1 108 ? 5.628 4.811 -4.581 1.00 94.19 108 SER A N 1
ATOM 848 C CA . SER A 1 108 ? 6.826 5.136 -5.358 1.00 94.19 108 SER A CA 1
ATOM 849 C C . SER A 1 108 ? 7.819 3.970 -5.291 1.00 94.19 108 SER A C 1
ATOM 851 O O . SER A 1 108 ? 7.745 3.149 -4.372 1.00 94.19 108 SER A O 1
ATOM 853 N N . GLY A 1 109 ? 8.733 3.888 -6.261 1.00 93.06 109 GLY A N 1
ATOM 854 C CA . GLY A 1 109 ? 9.737 2.819 -6.351 1.00 93.06 109 GLY A CA 1
ATOM 855 C C . GLY A 1 109 ? 9.548 1.854 -7.526 1.00 93.06 109 GLY A C 1
ATOM 856 O O . GLY A 1 109 ? 8.574 1.917 -8.266 1.00 93.06 109 GLY A O 1
ATOM 857 N N . SER A 1 110 ? 10.510 0.952 -7.709 1.00 95.50 110 SER A N 1
ATOM 858 C CA . SER A 1 110 ? 10.549 0.015 -8.836 1.00 95.50 110 SER A CA 1
ATOM 859 C C . SER A 1 110 ? 10.215 -1.393 -8.358 1.00 95.50 110 SER A C 1
ATOM 861 O O . SER A 1 110 ? 11.045 -2.060 -7.738 1.00 95.50 110 SER A O 1
ATOM 863 N N . LEU A 1 111 ? 8.993 -1.843 -8.638 1.00 96.00 111 LEU A N 1
ATOM 864 C CA . LEU A 1 111 ? 8.498 -3.154 -8.242 1.00 96.00 111 LEU A CA 1
ATOM 865 C C . LEU A 1 111 ? 9.052 -4.237 -9.173 1.00 96.00 111 LEU A C 1
ATOM 867 O O . LEU A 1 111 ? 8.691 -4.313 -10.348 1.00 96.00 111 LEU A O 1
ATOM 871 N N . ALA A 1 112 ? 9.886 -5.117 -8.623 1.00 96.56 112 ALA A N 1
ATOM 872 C CA . ALA A 1 112 ? 10.274 -6.377 -9.260 1.00 96.56 112 ALA A CA 1
ATOM 873 C C . ALA A 1 112 ? 9.206 -7.466 -9.056 1.00 96.56 112 ALA A C 1
ATOM 875 O O . ALA A 1 112 ? 9.137 -8.449 -9.790 1.00 96.56 112 ALA A O 1
ATOM 876 N N . THR A 1 113 ? 8.356 -7.308 -8.040 1.00 97.31 113 THR A N 1
ATOM 877 C CA . THR A 1 113 ? 7.254 -8.226 -7.749 1.00 97.31 113 THR A CA 1
ATOM 878 C C . THR A 1 113 ? 6.018 -7.425 -7.362 1.00 97.31 113 THR A C 1
ATOM 880 O O . THR A 1 113 ? 6.051 -6.641 -6.417 1.00 97.31 113 THR A O 1
ATOM 883 N N . LEU A 1 114 ? 4.928 -7.638 -8.092 1.00 97.69 114 LEU A N 1
ATOM 884 C CA . LEU A 1 114 ? 3.594 -7.135 -7.785 1.00 97.69 114 LEU A CA 1
ATOM 885 C C . LEU A 1 114 ? 2.619 -8.277 -8.050 1.00 97.69 114 LEU A C 1
ATOM 887 O O . LEU A 1 114 ? 2.137 -8.431 -9.170 1.00 97.69 114 LEU A O 1
ATOM 891 N N . THR A 1 115 ? 2.396 -9.106 -7.037 1.00 98.06 115 THR A N 1
ATOM 892 C CA . THR A 1 115 ? 1.501 -10.264 -7.120 1.00 98.06 115 THR A CA 1
ATOM 893 C C . THR A 1 115 ? 0.211 -9.951 -6.381 1.00 98.06 115 THR A C 1
ATOM 895 O O . THR A 1 115 ? 0.225 -9.728 -5.169 1.00 98.06 115 THR A O 1
ATOM 898 N N . LEU A 1 116 ? -0.900 -9.939 -7.111 1.00 97.75 116 LEU A N 1
ATOM 899 C CA . LEU A 1 116 ? -2.232 -9.618 -6.607 1.00 97.75 116 LEU A CA 1
ATOM 900 C C . LEU A 1 116 ? -3.171 -10.800 -6.831 1.00 97.75 116 LEU A C 1
ATOM 902 O O . LEU A 1 116 ? -3.108 -11.467 -7.863 1.00 97.75 116 LEU A O 1
ATOM 906 N N . SER A 1 117 ? -4.087 -11.024 -5.894 1.00 97.50 117 SER A N 1
ATOM 907 C CA . SER A 1 117 ? -5.247 -11.872 -6.157 1.00 97.50 117 SER A CA 1
ATOM 908 C C . SER A 1 117 ? -6.152 -11.224 -7.215 1.00 97.50 117 SER A C 1
ATOM 910 O O . SER A 1 117 ? -6.102 -10.004 -7.417 1.00 97.50 117 SER A O 1
ATOM 912 N N . LYS A 1 118 ? -7.006 -12.007 -7.883 1.00 97.62 118 LYS A N 1
ATOM 913 C CA . LYS A 1 118 ? -7.932 -11.473 -8.894 1.00 97.62 118 LYS A CA 1
ATOM 914 C C . LYS A 1 118 ? -8.835 -10.380 -8.316 1.00 97.62 118 LYS A C 1
ATOM 916 O O . LYS A 1 118 ? -8.952 -9.309 -8.914 1.00 97.62 118 LYS A O 1
ATOM 921 N N . SER A 1 119 ? -9.396 -10.612 -7.133 1.00 97.25 119 SER A N 1
ATOM 922 C CA . SER A 1 119 ? -10.201 -9.629 -6.400 1.00 97.25 119 SER A CA 1
ATOM 923 C C . SER A 1 119 ? -9.440 -8.332 -6.078 1.00 97.25 119 SER A C 1
ATOM 925 O O . SER A 1 119 ? -9.978 -7.237 -6.264 1.00 97.25 119 SER A O 1
ATOM 927 N N . SER A 1 120 ? -8.174 -8.431 -5.660 1.00 97.69 120 SER A N 1
ATOM 928 C CA . SER A 1 120 ? -7.331 -7.268 -5.348 1.00 97.69 120 SER A CA 1
ATOM 929 C C . SER A 1 120 ? -6.945 -6.485 -6.605 1.00 97.69 120 SER A C 1
ATOM 931 O O . SER A 1 120 ? -6.972 -5.253 -6.600 1.00 97.69 120 SER A O 1
ATOM 933 N N . PHE A 1 121 ? -6.633 -7.185 -7.702 1.00 98.00 121 PHE A N 1
ATOM 934 C CA . PHE A 1 121 ? -6.383 -6.570 -9.006 1.00 98.00 121 PHE A CA 1
ATOM 935 C C . PHE A 1 121 ? -7.606 -5.782 -9.490 1.00 98.00 121 PHE A C 1
ATOM 937 O O . PHE A 1 121 ? -7.473 -4.632 -9.909 1.00 98.00 121 PHE A O 1
ATOM 944 N N . ASP A 1 122 ? -8.806 -6.353 -9.367 1.00 97.75 122 ASP A N 1
ATOM 945 C CA . ASP A 1 122 ? -10.047 -5.679 -9.759 1.00 97.75 122 ASP A CA 1
ATOM 946 C C . ASP A 1 122 ? -10.344 -4.448 -8.895 1.00 97.75 122 ASP A C 1
ATOM 948 O O . ASP A 1 122 ? -10.862 -3.452 -9.403 1.00 97.75 122 ASP A O 1
ATOM 952 N N . ALA A 1 123 ? -10.010 -4.486 -7.601 1.00 96.50 123 ALA A N 1
ATOM 953 C CA . ALA A 1 123 ? -10.107 -3.321 -6.725 1.00 96.50 123 ALA A CA 1
ATOM 954 C C . ALA A 1 123 ? -9.142 -2.207 -7.160 1.00 96.50 123 ALA A C 1
ATOM 956 O O . ALA A 1 123 ? -9.563 -1.060 -7.314 1.00 96.50 123 ALA A O 1
ATOM 957 N N . PHE A 1 124 ? -7.879 -2.544 -7.441 1.00 94.44 124 PHE A N 1
ATOM 958 C CA . PHE A 1 124 ? -6.889 -1.587 -7.943 1.00 94.44 124 PHE A CA 1
ATOM 959 C C . PHE A 1 124 ? -7.326 -0.966 -9.265 1.00 94.44 124 PHE A C 1
ATOM 961 O O . PHE A 1 124 ? -7.278 0.253 -9.420 1.00 94.44 124 PHE A O 1
ATOM 968 N N . ASN A 1 125 ? -7.782 -1.783 -10.213 1.00 96.31 125 ASN A N 1
ATOM 969 C CA . ASN A 1 125 ? -8.079 -1.330 -11.568 1.00 96.31 125 ASN A CA 1
ATOM 970 C C . ASN A 1 125 ? -9.334 -0.435 -11.658 1.00 96.31 125 ASN A C 1
ATOM 972 O O . ASN A 1 125 ? -9.583 0.170 -12.698 1.00 96.31 125 ASN A O 1
ATOM 976 N N . LYS A 1 126 ? -10.111 -0.321 -10.571 1.00 96.00 126 LYS A N 1
ATOM 977 C CA . LYS A 1 126 ? -11.225 0.636 -10.434 1.00 96.00 126 LYS A CA 1
ATOM 978 C C . LYS A 1 126 ? -10.777 2.038 -10.015 1.00 96.00 126 LYS A C 1
ATOM 980 O O . LYS A 1 126 ? -11.557 2.980 -10.160 1.00 96.00 126 LYS A O 1
ATOM 985 N N . LEU A 1 127 ? -9.559 2.193 -9.495 1.00 95.94 127 LEU A N 1
ATOM 986 C CA . LEU A 1 127 ? -9.021 3.496 -9.113 1.00 95.94 127 LEU A CA 1
ATOM 987 C C . LEU A 1 127 ? -8.773 4.358 -10.360 1.00 95.94 127 LEU A C 1
ATOM 989 O O . LEU A 1 127 ? -8.257 3.888 -11.374 1.00 95.94 127 LEU A O 1
ATOM 993 N N . GLN A 1 128 ? -9.120 5.642 -10.281 1.00 94.88 128 GLN A N 1
ATOM 994 C CA . GLN A 1 128 ? -8.855 6.612 -11.346 1.00 94.88 128 GLN A CA 1
ATOM 995 C C . GLN A 1 128 ? -7.499 7.291 -11.139 1.00 94.88 128 GLN A C 1
ATOM 997 O O . GLN A 1 128 ? -7.080 7.497 -10.006 1.00 94.88 128 GLN A O 1
ATOM 1002 N N . LYS A 1 129 ? -6.803 7.665 -12.217 1.00 94.12 129 LYS A N 1
ATOM 1003 C CA . LYS A 1 129 ? -5.552 8.426 -12.095 1.00 94.12 129 LYS A CA 1
ATOM 1004 C C . LYS A 1 129 ? -5.844 9.842 -11.595 1.00 94.12 129 LYS A C 1
ATOM 1006 O O . LYS A 1 129 ? -6.655 10.546 -12.195 1.00 94.12 129 LYS A O 1
ATOM 1011 N N . ILE A 1 130 ? -5.155 10.265 -10.539 1.00 92.06 130 ILE A N 1
ATOM 1012 C CA . ILE A 1 130 ? -5.258 11.623 -9.992 1.00 92.06 130 ILE A CA 1
ATOM 1013 C C . ILE A 1 130 ? -4.238 12.523 -10.699 1.00 92.06 130 ILE A C 1
ATOM 1015 O O . ILE A 1 130 ? -3.035 12.284 -10.602 1.00 92.06 130 ILE A O 1
ATOM 1019 N N . PHE A 1 131 ? -4.713 13.563 -11.391 1.00 83.62 131 PHE A N 1
ATOM 1020 C CA . PHE A 1 131 ? -3.859 14.511 -12.127 1.00 83.62 131 PHE A CA 1
ATOM 1021 C C . PHE A 1 131 ? -3.519 15.778 -11.328 1.00 83.62 131 PHE A C 1
ATOM 1023 O O . PHE A 1 131 ? -2.427 16.309 -11.485 1.00 83.62 131 PHE A O 1
ATOM 1030 N N . ASN A 1 132 ? -4.415 16.225 -10.440 1.00 82.00 132 ASN A N 1
ATOM 1031 C CA . ASN A 1 132 ? -4.278 17.471 -9.678 1.00 82.00 132 ASN A CA 1
ATOM 1032 C C . ASN A 1 132 ? -4.385 17.200 -8.171 1.00 82.00 132 ASN A C 1
ATOM 1034 O O . ASN A 1 132 ? -5.085 16.278 -7.764 1.00 82.00 132 ASN A O 1
ATOM 1038 N N . GLU A 1 133 ? -3.706 17.998 -7.347 1.00 68.94 133 GLU A N 1
ATOM 1039 C CA . GLU A 1 133 ? -3.640 17.832 -5.878 1.00 68.94 133 GLU A CA 1
ATOM 1040 C C . GLU A 1 133 ? -4.791 18.519 -5.123 1.00 68.94 133 GLU A C 1
ATOM 1042 O O . GLU A 1 133 ? -4.773 18.629 -3.902 1.00 68.94 133 GLU A O 1
ATOM 1047 N N . THR A 1 134 ? -5.789 19.039 -5.836 1.00 59.12 134 THR A N 1
ATOM 1048 C CA . THR A 1 134 ? -6.649 20.101 -5.307 1.00 59.12 134 THR A CA 1
ATOM 1049 C C . THR A 1 134 ? -7.917 19.665 -4.573 1.00 59.12 134 THR A C 1
ATOM 1051 O O . THR A 1 134 ? -8.610 20.550 -4.084 1.00 59.12 134 THR A O 1
ATOM 1054 N N . SER A 1 135 ? -8.266 18.377 -4.434 1.00 51.09 135 SER A N 1
ATOM 1055 C CA . SER A 1 135 ? -9.248 17.928 -3.413 1.00 51.09 135 SER A CA 1
ATOM 1056 C C . SER A 1 135 ? -9.559 16.429 -3.442 1.00 51.09 135 SER A C 1
ATOM 1058 O O . SER A 1 135 ? -9.620 15.815 -4.501 1.00 51.09 135 SER A O 1
ATOM 1060 N N . ALA A 1 136 ? -9.852 15.902 -2.243 1.00 60.50 136 ALA A N 1
ATOM 1061 C CA . ALA A 1 136 ? -10.478 14.606 -1.968 1.00 60.50 136 ALA A CA 1
ATOM 1062 C C . ALA A 1 136 ? -9.850 13.444 -2.745 1.00 60.50 136 ALA A C 1
ATOM 1064 O O . ALA A 1 136 ? -10.479 12.867 -3.625 1.00 60.50 136 ALA A O 1
ATOM 1065 N N . ASP A 1 137 ? -8.608 13.126 -2.385 1.00 70.31 137 ASP A N 1
ATOM 1066 C CA . ASP A 1 137 ? -7.781 12.035 -2.899 1.00 70.31 137 ASP A CA 1
ATOM 1067 C C . ASP A 1 137 ? -8.553 10.705 -3.048 1.00 70.31 137 ASP A C 1
ATOM 1069 O O . ASP A 1 137 ? -8.560 9.851 -2.165 1.00 70.31 137 ASP A O 1
ATOM 1073 N N . ILE A 1 138 ? -9.227 10.527 -4.186 1.00 90.25 138 ILE A N 1
ATOM 1074 C CA . ILE A 1 138 ? -9.883 9.291 -4.614 1.00 90.25 138 ILE A CA 1
ATOM 1075 C C . ILE A 1 138 ? -9.246 8.905 -5.940 1.00 90.25 138 ILE A C 1
ATOM 1077 O O . ILE A 1 138 ? -9.335 9.632 -6.927 1.00 90.25 138 ILE A O 1
ATOM 1081 N N . GLY A 1 139 ? -8.609 7.744 -5.963 1.00 95.12 139 GLY A N 1
ATOM 1082 C CA . GLY A 1 139 ? -7.911 7.223 -7.118 1.00 95.12 139 GLY A CA 1
ATOM 1083 C C . GLY A 1 139 ? -6.539 6.673 -6.767 1.00 95.12 139 GLY A C 1
ATOM 1084 O O . GLY A 1 139 ? -6.294 6.200 -5.658 1.00 95.12 139 GLY A O 1
ATOM 1085 N N . PHE A 1 140 ? -5.640 6.718 -7.740 1.00 95.94 140 PHE A N 1
ATOM 1086 C CA . PHE A 1 140 ? -4.255 6.337 -7.551 1.00 95.94 140 PHE A CA 1
ATOM 1087 C C . PHE A 1 140 ? -3.299 7.418 -8.043 1.00 95.94 140 PHE A C 1
ATOM 1089 O O . PHE A 1 140 ? -3.584 8.171 -8.985 1.00 95.94 140 PHE A O 1
ATOM 1096 N N . ARG A 1 141 ? -2.121 7.436 -7.423 1.00 94.31 141 ARG A N 1
ATOM 1097 C CA . ARG A 1 141 ? -0.957 8.186 -7.880 1.00 94.31 141 ARG A CA 1
ATOM 1098 C C . ARG A 1 141 ? 0.285 7.319 -7.736 1.00 94.31 141 ARG A C 1
ATOM 1100 O O . ARG A 1 141 ? 0.490 6.664 -6.723 1.00 94.31 141 ARG A O 1
ATOM 1107 N N . VAL A 1 142 ? 1.133 7.346 -8.748 1.00 93.88 142 VAL A N 1
ATOM 1108 C CA . VAL A 1 142 ? 2.459 6.737 -8.678 1.00 93.88 142 VAL A CA 1
ATOM 1109 C C . VAL A 1 142 ? 3.511 7.834 -8.770 1.00 93.88 142 VAL A C 1
ATOM 1111 O O . VAL A 1 142 ? 3.273 8.836 -9.446 1.00 93.88 142 VAL A O 1
ATOM 1114 N N . GLY A 1 143 ? 4.630 7.688 -8.063 1.00 88.50 143 GLY A N 1
ATOM 1115 C CA . GLY A 1 143 ? 5.765 8.601 -8.213 1.00 88.50 143 GLY A CA 1
ATOM 1116 C C . GLY A 1 143 ? 6.429 8.489 -9.586 1.00 88.50 143 GLY A C 1
ATOM 1117 O O . GLY A 1 143 ? 6.279 7.482 -10.278 1.00 88.50 143 GLY A O 1
ATOM 1118 N N . ASP A 1 144 ? 7.209 9.504 -9.962 1.00 84.38 144 ASP A N 1
ATOM 1119 C CA . ASP A 1 144 ? 7.876 9.584 -11.275 1.00 84.38 144 ASP A CA 1
ATOM 1120 C C . ASP A 1 144 ? 8.861 8.433 -11.533 1.00 84.38 144 ASP A C 1
ATOM 1122 O O . ASP A 1 144 ? 9.142 8.080 -12.675 1.00 84.38 144 ASP A O 1
ATOM 1126 N N . ASN A 1 145 ? 9.384 7.823 -10.468 1.00 86.44 145 ASN A N 1
ATOM 1127 C CA . ASN A 1 145 ? 10.292 6.682 -10.529 1.00 86.44 145 ASN A CA 1
ATOM 1128 C C . ASN A 1 145 ? 9.574 5.327 -10.449 1.00 86.44 145 ASN A C 1
ATOM 1130 O O . ASN A 1 145 ? 10.233 4.302 -10.242 1.00 86.44 145 ASN A O 1
ATOM 1134 N N . PHE A 1 146 ? 8.243 5.311 -10.545 1.00 93.56 146 PHE A N 1
ATOM 1135 C CA . PHE A 1 146 ? 7.500 4.071 -10.452 1.00 93.56 146 PHE A CA 1
ATOM 1136 C C .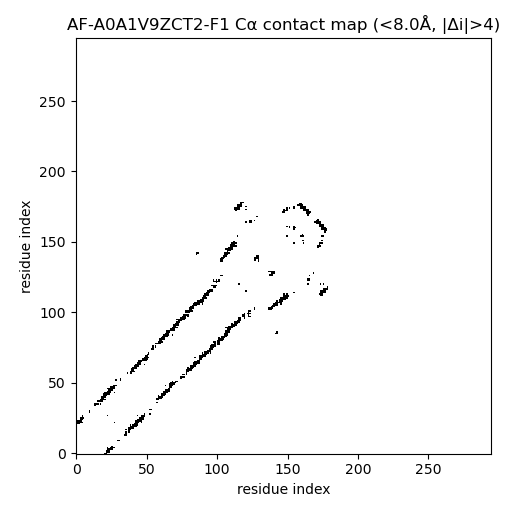 PHE A 1 146 ? 7.670 3.221 -11.709 1.00 93.56 146 PHE A C 1
ATOM 1138 O O . PHE A 1 146 ? 7.418 3.667 -12.828 1.00 93.56 146 PHE A O 1
ATOM 1145 N N . ALA A 1 147 ? 8.051 1.965 -11.506 1.00 95.12 147 ALA A N 1
ATOM 1146 C CA . ALA A 1 147 ? 8.144 0.970 -12.563 1.00 95.12 147 ALA A CA 1
ATOM 1147 C C . ALA A 1 147 ? 7.645 -0.385 -12.057 1.00 95.12 147 ALA A C 1
ATOM 1149 O O . ALA A 1 147 ? 7.768 -0.702 -10.875 1.00 95.12 147 ALA A O 1
ATOM 1150 N N . SER A 1 148 ? 7.112 -1.201 -12.965 1.00 95.94 148 SER A N 1
ATOM 1151 C CA . SER A 1 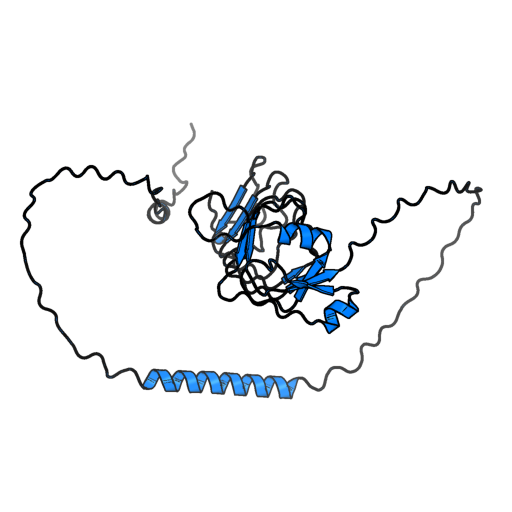148 ? 6.714 -2.583 -12.691 1.00 95.94 148 SER A CA 1
ATOM 1152 C C . SER A 1 148 ? 7.421 -3.514 -13.675 1.00 95.94 148 SER A C 1
ATOM 1154 O O . SER A 1 148 ? 7.035 -3.599 -14.842 1.00 95.94 148 SER A O 1
ATOM 1156 N N . ASN A 1 149 ? 8.458 -4.200 -13.210 1.00 95.50 149 ASN A N 1
ATOM 1157 C CA . ASN A 1 149 ? 9.267 -5.116 -14.011 1.00 95.50 149 ASN A CA 1
ATOM 1158 C C . ASN A 1 149 ? 8.922 -6.554 -13.621 1.00 95.50 149 ASN A C 1
ATOM 1160 O O . ASN A 1 149 ? 9.693 -7.228 -12.940 1.00 95.50 149 ASN A O 1
ATOM 1164 N N . ILE A 1 150 ? 7.714 -6.989 -13.982 1.00 97.38 150 ILE A N 1
ATOM 1165 C CA . ILE A 1 150 ? 7.166 -8.268 -13.524 1.00 97.38 150 ILE A CA 1
ATOM 1166 C C . ILE A 1 150 ? 7.766 -9.422 -14.321 1.00 97.38 150 ILE A C 1
ATOM 1168 O O . ILE A 1 150 ? 7.613 -9.507 -15.540 1.00 97.38 150 ILE A O 1
ATOM 1172 N N . ASP A 1 151 ? 8.409 -10.350 -13.616 1.00 97.12 151 ASP A N 1
ATOM 1173 C CA . ASP A 1 151 ? 8.902 -11.588 -14.210 1.00 97.12 151 ASP A CA 1
ATOM 1174 C C . ASP A 1 151 ? 7.730 -12.514 -14.576 1.00 97.12 151 ASP A C 1
ATOM 1176 O O . ASP A 1 151 ? 7.055 -13.096 -13.720 1.00 97.12 151 ASP A O 1
ATOM 1180 N N . THR A 1 152 ? 7.512 -12.673 -15.881 1.00 97.75 152 THR A N 1
ATOM 1181 C CA . THR A 1 152 ? 6.446 -13.517 -16.438 1.00 97.75 152 THR A CA 1
ATOM 1182 C C . THR A 1 152 ? 6.623 -14.991 -16.066 1.00 97.75 152 THR A C 1
ATOM 1184 O O . THR A 1 152 ? 5.636 -15.691 -15.826 1.00 97.75 152 THR A O 1
ATOM 1187 N N . SER A 1 153 ? 7.865 -15.471 -15.963 1.00 97.94 153 SER A N 1
ATOM 1188 C CA . SER A 1 153 ? 8.155 -16.867 -15.625 1.00 97.94 153 SER A CA 1
ATOM 1189 C C . SER A 1 153 ? 7.832 -17.167 -14.160 1.00 97.94 153 SER A C 1
ATOM 1191 O O . SER A 1 153 ? 7.160 -18.158 -13.863 1.00 97.94 153 SER A O 1
ATOM 1193 N N . SER A 1 154 ? 8.219 -16.266 -13.252 1.00 96.62 154 SER A N 1
ATOM 1194 C CA . SER A 1 154 ? 7.858 -16.343 -11.834 1.00 96.62 154 SER A CA 1
ATOM 1195 C C . SER A 1 154 ? 6.347 -16.234 -11.633 1.00 96.62 154 SER A C 1
ATOM 1197 O O . SER A 1 154 ? 5.781 -17.003 -10.857 1.00 96.62 154 SER A O 1
ATOM 1199 N N . CYS A 1 155 ? 5.674 -15.358 -12.388 1.00 98.12 155 CYS A N 1
ATOM 1200 C CA . CYS A 1 155 ? 4.219 -15.239 -12.336 1.00 98.12 155 CYS A CA 1
ATOM 1201 C C . CYS A 1 155 ? 3.505 -16.528 -12.768 1.00 98.12 155 CYS A C 1
ATOM 1203 O O . CYS A 1 155 ? 2.627 -17.023 -12.063 1.00 98.12 155 CYS A O 1
ATOM 1205 N N . THR A 1 156 ? 3.937 -17.124 -13.883 1.00 98.00 156 THR A N 1
ATOM 1206 C CA . THR A 1 156 ? 3.372 -18.384 -14.392 1.00 98.00 156 THR A CA 1
ATOM 1207 C C . THR A 1 156 ? 3.572 -19.525 -13.392 1.00 98.00 156 THR A C 1
ATOM 1209 O O . THR A 1 156 ? 2.660 -20.314 -13.164 1.00 98.00 156 THR A O 1
ATOM 1212 N N . ARG A 1 157 ? 4.737 -19.591 -12.729 1.00 97.19 157 ARG A N 1
ATOM 1213 C CA . ARG A 1 157 ? 5.022 -20.596 -11.687 1.00 97.19 157 ARG A CA 1
ATOM 1214 C C . ARG A 1 157 ? 4.112 -20.457 -10.464 1.00 97.19 157 ARG A C 1
ATOM 1216 O O . ARG A 1 157 ? 3.802 -21.456 -9.826 1.00 97.19 157 ARG A O 1
ATOM 1223 N N . ALA A 1 158 ? 3.665 -19.241 -10.160 1.00 96.06 158 ALA A N 1
ATOM 1224 C CA . ALA A 1 158 ? 2.667 -18.974 -9.128 1.00 96.06 158 ALA A CA 1
ATOM 1225 C C . ALA A 1 158 ? 1.220 -19.242 -9.598 1.00 96.06 158 ALA A C 1
ATOM 1227 O O . ALA A 1 158 ? 0.278 -18.868 -8.903 1.00 96.06 158 ALA A O 1
ATOM 1228 N N . ASN A 1 159 ? 1.030 -19.872 -10.767 1.00 97.19 159 ASN A N 1
ATOM 1229 C CA . ASN A 1 159 ? -0.263 -20.047 -11.438 1.00 97.19 159 ASN A CA 1
ATOM 1230 C C . ASN A 1 159 ? -0.986 -18.713 -11.693 1.00 97.19 159 ASN A C 1
ATOM 1232 O O . ASN A 1 159 ? -2.215 -18.628 -11.627 1.00 97.19 159 ASN A O 1
ATOM 1236 N N . GLY A 1 160 ? -0.212 -17.657 -11.946 1.00 97.81 160 GLY A N 1
ATOM 1237 C CA . GLY A 1 160 ? -0.711 -16.335 -12.286 1.00 97.81 160 GLY A CA 1
ATOM 1238 C C . GLY A 1 160 ? -0.552 -15.998 -13.764 1.00 97.81 160 GLY A C 1
ATOM 1239 O O . GLY A 1 160 ? 0.124 -16.690 -14.526 1.00 97.81 160 GLY A O 1
ATOM 1240 N N . VAL A 1 161 ? -1.164 -14.885 -14.155 1.00 98.44 161 VAL A N 1
ATOM 1241 C CA . VAL A 1 161 ? -1.049 -14.283 -15.487 1.00 98.44 161 VAL A CA 1
ATOM 1242 C C . VAL A 1 161 ? -0.619 -12.831 -15.327 1.00 98.44 161 VAL A C 1
ATOM 1244 O O . VAL A 1 161 ? -1.155 -12.109 -14.487 1.00 98.44 161 VAL A O 1
ATOM 1247 N N . VAL 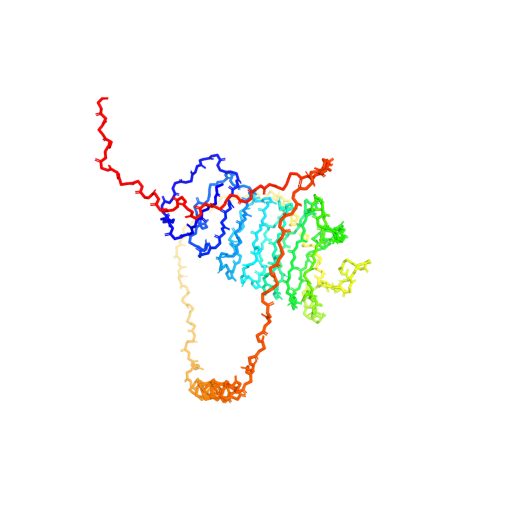A 1 162 ? 0.349 -12.385 -16.129 1.00 98.56 162 VAL A N 1
ATOM 1248 C CA . VAL A 1 162 ? 0.747 -10.973 -16.148 1.00 98.56 162 VAL A CA 1
ATOM 1249 C C . VAL A 1 162 ? -0.328 -10.171 -16.877 1.00 98.56 162 VAL A C 1
ATOM 1251 O O . VAL A 1 162 ? -0.573 -10.395 -18.061 1.00 98.56 162 VAL A O 1
ATOM 1254 N N . LEU A 1 163 ? -0.970 -9.240 -16.172 1.00 98.44 163 LEU A N 1
ATOM 1255 C CA . LEU A 1 163 ? -2.025 -8.382 -16.711 1.00 98.44 163 LEU A CA 1
ATOM 1256 C C . LEU A 1 163 ? -1.633 -6.902 -16.617 1.00 98.44 163 LEU A C 1
ATOM 1258 O O . LEU A 1 163 ? -0.955 -6.510 -15.661 1.00 98.44 163 LEU A O 1
ATOM 1262 N N . PRO A 1 164 ? -2.061 -6.063 -17.579 1.00 98.06 164 PRO A N 1
ATOM 1263 C CA . PRO A 1 164 ? -1.803 -4.632 -17.531 1.00 98.06 164 PRO A CA 1
ATOM 1264 C C . PRO A 1 164 ? -2.614 -3.985 -16.402 1.00 98.06 164 PRO A C 1
ATOM 1266 O O . PRO A 1 164 ? -3.828 -4.164 -16.300 1.00 98.06 164 PRO A O 1
ATOM 1269 N N . LEU A 1 165 ? -1.938 -3.213 -15.561 1.00 97.19 165 LEU A N 1
ATOM 1270 C CA . LEU A 1 165 ? -2.519 -2.496 -14.434 1.00 97.19 165 LEU A CA 1
ATOM 1271 C C . LEU A 1 165 ? -2.805 -1.053 -14.847 1.00 97.19 165 LEU A C 1
ATOM 1273 O O . LEU A 1 165 ? -1.902 -0.370 -15.318 1.00 97.19 165 LEU A O 1
ATOM 1277 N N . TRP A 1 166 ? -4.043 -0.585 -14.665 1.00 96.25 166 TRP A N 1
ATOM 1278 C CA . TRP A 1 166 ? -4.479 0.756 -15.080 1.00 96.25 166 TRP A CA 1
ATOM 1279 C C . TRP A 1 166 ? -4.186 1.060 -16.554 1.00 96.25 166 TRP A C 1
ATOM 1281 O O . TRP A 1 166 ? -3.790 2.173 -16.896 1.00 96.25 166 TRP A O 1
ATOM 1291 N N . ALA A 1 167 ? -4.432 0.085 -17.434 1.00 96.06 167 ALA A N 1
ATOM 1292 C CA . ALA A 1 167 ? -4.071 0.112 -18.857 1.00 96.06 167 ALA A CA 1
ATOM 1293 C C . ALA A 1 167 ? -4.486 1.388 -19.621 1.00 96.06 167 ALA A C 1
ATOM 1295 O O . ALA A 1 167 ? -3.870 1.751 -20.616 1.00 96.06 167 ALA A O 1
ATOM 1296 N N . LYS A 1 168 ? -5.529 2.094 -19.158 1.00 94.50 168 LYS A N 1
ATOM 1297 C CA . LYS A 1 168 ? -5.969 3.380 -19.725 1.00 94.50 168 LYS A CA 1
ATOM 1298 C C . LYS A 1 168 ? -4.955 4.517 -19.522 1.00 94.50 168 LYS A C 1
ATOM 1300 O O . LYS A 1 168 ? -4.992 5.505 -20.249 1.00 94.50 168 LYS A O 1
ATOM 1305 N N . TYR A 1 169 ? -4.103 4.418 -18.508 1.00 93.56 169 TYR A N 1
ATOM 1306 C CA . TYR A 1 169 ? -3.298 5.525 -17.996 1.00 93.56 169 TYR A CA 1
ATOM 1307 C C . TYR A 1 169 ? -1.801 5.228 -17.915 1.00 93.56 169 TYR A C 1
ATOM 1309 O O . TYR A 1 169 ? -1.011 6.170 -17.800 1.00 93.56 169 TYR A O 1
ATOM 1317 N N . THR A 1 170 ? -1.419 3.952 -17.888 1.00 94.50 170 THR A N 1
ATOM 1318 C CA . THR A 1 170 ? -0.043 3.503 -17.667 1.00 94.50 170 THR A CA 1
ATOM 1319 C C . THR A 1 170 ? 0.238 2.231 -18.471 1.00 94.50 170 THR A C 1
ATOM 1321 O O . THR A 1 170 ? -0.667 1.583 -18.994 1.00 94.50 170 THR A O 1
ATOM 1324 N N . ASN A 1 171 ? 1.514 1.868 -18.556 1.00 95.56 171 ASN A N 1
ATOM 1325 C CA . ASN A 1 171 ? 2.008 0.610 -19.116 1.00 95.56 171 ASN A CA 1
ATOM 1326 C C . ASN A 1 171 ? 2.445 -0.374 -18.016 1.00 95.56 171 ASN A C 1
ATOM 1328 O O . ASN A 1 171 ? 3.270 -1.254 -18.264 1.00 95.56 171 ASN A O 1
ATOM 1332 N N . PHE A 1 172 ? 1.950 -0.199 -16.789 1.00 96.94 172 PHE A N 1
ATOM 1333 C CA . PHE A 1 172 ? 2.333 -1.062 -15.679 1.00 96.94 172 PHE A CA 1
ATOM 1334 C C . PHE A 1 172 ? 1.670 -2.425 -15.794 1.00 96.94 172 PHE A C 1
ATOM 1336 O O . PHE A 1 172 ? 0.647 -2.593 -16.455 1.00 96.94 172 PHE A O 1
ATOM 1343 N N . SER A 1 173 ? 2.250 -3.407 -15.124 1.00 97.94 173 SER A N 1
ATOM 1344 C CA . SER A 1 173 ? 1.732 -4.763 -15.076 1.00 97.94 173 SER A CA 1
ATOM 1345 C C . SER A 1 173 ? 1.793 -5.322 -13.663 1.00 97.94 173 SER A C 1
ATOM 1347 O O . SER A 1 173 ? 2.584 -4.883 -12.827 1.00 97.94 173 SER A O 1
ATOM 1349 N N . ALA A 1 174 ? 0.925 -6.288 -13.401 1.00 98.25 174 ALA A N 1
ATOM 1350 C CA . ALA A 1 174 ? 0.894 -7.060 -12.172 1.00 98.25 174 ALA A CA 1
ATOM 1351 C C . ALA A 1 174 ? 0.797 -8.544 -12.522 1.00 98.25 174 ALA A C 1
ATOM 1353 O O . ALA A 1 174 ? 0.167 -8.916 -13.514 1.00 98.25 174 ALA A O 1
ATOM 1354 N N . CYS A 1 175 ? 1.390 -9.393 -11.693 1.00 98.56 175 CYS A N 1
ATOM 1355 C CA . CYS A 1 175 ? 1.079 -10.809 -11.707 1.00 98.56 175 CYS A CA 1
ATOM 1356 C C . CYS A 1 175 ? -0.256 -11.027 -10.997 1.00 98.56 175 CYS A C 1
ATOM 1358 O O . CYS A 1 175 ? -0.387 -10.705 -9.816 1.00 98.56 175 CYS A O 1
ATOM 1360 N N . VAL A 1 176 ? -1.244 -11.567 -11.700 1.00 98.44 176 VAL A N 1
ATOM 1361 C CA . VAL A 1 176 ? -2.572 -11.816 -11.141 1.00 98.44 176 VAL A CA 1
ATOM 1362 C C . VAL A 1 176 ? -2.764 -13.307 -10.961 1.00 98.44 176 VAL A C 1
ATOM 1364 O O . VAL A 1 176 ? -2.797 -14.055 -11.936 1.00 98.44 176 VAL A O 1
ATOM 1367 N N . VAL A 1 177 ? -2.892 -13.731 -9.710 1.00 97.81 177 VAL A N 1
ATOM 1368 C CA . VAL A 1 177 ? -3.200 -15.115 -9.342 1.00 97.81 177 VAL A CA 1
ATOM 1369 C C . VAL A 1 177 ? -4.698 -15.259 -9.102 1.00 97.81 177 VAL A C 1
ATOM 1371 O O . VAL A 1 177 ? -5.364 -14.322 -8.650 1.00 97.81 177 VAL A O 1
ATOM 1374 N N . SER A 1 178 ? -5.246 -16.430 -9.424 1.00 97.12 178 SER A N 1
ATOM 1375 C CA . SER A 1 178 ? -6.652 -16.724 -9.125 1.00 97.12 178 SER A CA 1
ATOM 1376 C C . SER A 1 178 ? -6.895 -16.622 -7.620 1.00 97.12 178 SER A C 1
ATOM 1378 O O . SER A 1 178 ? -6.033 -17.008 -6.828 1.00 97.12 178 SER A O 1
ATOM 1380 N N . ASP A 1 179 ? -8.055 -16.097 -7.218 1.00 94.12 179 ASP A N 1
ATOM 1381 C CA . ASP A 1 179 ? -8.438 -16.124 -5.807 1.00 94.12 179 ASP A CA 1
ATOM 1382 C C . ASP A 1 179 ? -8.463 -17.590 -5.351 1.00 94.12 179 ASP A C 1
ATOM 1384 O O . ASP A 1 179 ? -9.051 -18.444 -6.024 1.00 94.12 179 ASP A O 1
ATOM 1388 N N . ALA A 1 180 ? -7.798 -17.896 -4.233 1.00 87.44 180 ALA A N 1
ATOM 1389 C CA . ALA A 1 180 ? -7.913 -19.216 -3.632 1.00 87.44 180 ALA A CA 1
ATOM 1390 C C . ALA A 1 180 ? -9.401 -19.464 -3.381 1.00 87.44 180 ALA A C 1
ATOM 1392 O O . ALA A 1 180 ? -10.060 -18.637 -2.744 1.00 87.44 180 ALA A O 1
ATOM 1393 N N . ALA A 1 181 ? -9.938 -20.562 -3.921 1.00 80.19 181 ALA A N 1
ATOM 1394 C CA . ALA A 1 181 ? -11.313 -20.941 -3.647 1.00 80.19 181 ALA A CA 1
ATOM 1395 C C . ALA A 1 181 ? -11.483 -20.922 -2.127 1.00 80.19 181 ALA A C 1
ATOM 1397 O O . ALA A 1 181 ? -10.714 -21.582 -1.421 1.00 80.19 181 ALA A O 1
ATOM 1398 N N . ALA A 1 182 ? -12.426 -20.107 -1.635 1.00 74.31 182 ALA A N 1
ATOM 1399 C CA . ALA A 1 182 ? -12.729 -20.069 -0.214 1.00 74.31 182 ALA A CA 1
ATOM 1400 C C . ALA A 1 182 ? -12.880 -21.524 0.236 1.00 74.31 182 ALA A C 1
ATOM 1402 O O . ALA A 1 182 ? -13.560 -22.274 -0.476 1.00 74.31 182 ALA A O 1
ATOM 1403 N N . PRO A 1 183 ? -12.204 -21.952 1.320 1.00 70.38 183 PRO A N 1
ATOM 1404 C CA . PRO A 1 183 ? -12.293 -23.329 1.767 1.00 70.38 183 PRO A CA 1
ATOM 1405 C C . PRO A 1 183 ? -13.776 -23.637 1.889 1.00 70.38 183 PRO A C 1
ATOM 1407 O O . PRO A 1 183 ? -14.479 -22.996 2.674 1.00 70.38 183 PRO A O 1
ATOM 1410 N N . VAL A 1 184 ? -14.264 -24.524 1.015 1.00 70.25 184 VAL A N 1
ATOM 1411 C CA . VAL A 1 184 ? -15.667 -24.925 1.014 1.00 70.25 184 VAL A CA 1
ATOM 1412 C C . VAL A 1 184 ? -15.931 -25.349 2.451 1.00 70.25 184 VAL A C 1
ATOM 1414 O O . VAL A 1 184 ? -15.159 -26.184 2.938 1.00 70.25 184 VAL A O 1
ATOM 1417 N N . PRO A 1 185 ? -16.905 -24.737 3.160 1.00 71.31 185 PRO A N 1
ATOM 1418 C CA . PRO A 1 185 ? -17.180 -25.088 4.541 1.00 71.31 185 PRO A CA 1
ATOM 1419 C C . PRO A 1 185 ? -17.276 -26.597 4.569 1.00 71.31 185 PRO A C 1
ATOM 1421 O O . PRO A 1 185 ? -18.098 -27.152 3.836 1.00 71.31 185 PRO A O 1
ATOM 1424 N N . ALA A 1 186 ? -16.358 -27.248 5.290 1.00 71.31 186 ALA A N 1
ATOM 1425 C CA . ALA A 1 186 ? -16.348 -28.692 5.368 1.00 71.31 186 ALA A CA 1
ATOM 1426 C C . ALA A 1 186 ? -17.751 -29.064 5.828 1.00 71.31 186 ALA A C 1
ATOM 1428 O O . ALA A 1 186 ? -18.139 -28.724 6.947 1.00 71.31 186 ALA A O 1
ATOM 1429 N N . VAL A 1 187 ? -18.546 -29.636 4.918 1.00 67.19 187 VAL A N 1
ATOM 1430 C CA . VAL A 1 187 ? -19.876 -30.129 5.245 1.00 67.19 187 VAL A CA 1
ATOM 1431 C C . VAL A 1 187 ? -19.618 -31.055 6.409 1.00 67.19 187 VAL A C 1
ATOM 1433 O O . VAL A 1 187 ? -18.870 -32.024 6.254 1.00 67.19 187 VAL A O 1
ATOM 1436 N N . ALA A 1 188 ? -20.109 -30.661 7.586 1.00 61.28 188 ALA A N 1
ATOM 1437 C CA . ALA A 1 188 ? -19.883 -31.363 8.830 1.00 61.28 188 ALA A CA 1
ATOM 1438 C C . ALA A 1 188 ? -20.446 -32.768 8.642 1.00 61.28 188 ALA A C 1
ATOM 1440 O O . ALA A 1 188 ? -21.640 -33.012 8.811 1.00 61.28 188 ALA A O 1
ATOM 1441 N N . THR A 1 189 ? -19.587 -33.676 8.193 1.00 57.34 189 THR A N 1
ATOM 1442 C CA . THR A 1 189 ? -19.933 -35.073 8.041 1.00 57.34 189 THR A CA 1
ATOM 1443 C C . THR A 1 189 ? -20.123 -35.534 9.466 1.00 57.34 189 THR A C 1
ATOM 1445 O O . THR A 1 189 ? -19.203 -35.461 10.281 1.00 57.34 189 THR A O 1
ATOM 1448 N N . THR A 1 190 ? -21.367 -35.856 9.797 1.00 57.44 190 THR A N 1
ATOM 1449 C CA . THR A 1 190 ? -21.797 -36.261 11.127 1.00 57.44 190 THR A CA 1
ATOM 1450 C C . THR A 1 190 ? -21.212 -37.645 11.383 1.00 57.44 190 THR A C 1
ATOM 1452 O O . THR A 1 190 ? -21.868 -38.667 11.210 1.00 57.44 190 THR A O 1
ATOM 1455 N N . THR A 1 191 ? -19.924 -37.696 11.709 1.00 58.97 191 THR A N 1
ATOM 1456 C CA . THR A 1 191 ? -19.254 -38.930 12.090 1.00 58.97 191 THR A CA 1
ATOM 1457 C C . THR A 1 191 ? -19.681 -39.236 13.515 1.00 58.97 191 THR A C 1
ATOM 1459 O O . THR A 1 191 ? -19.245 -38.595 14.467 1.00 58.97 191 THR A O 1
ATOM 1462 N N . VAL A 1 192 ? -20.595 -40.191 13.649 1.00 59.12 192 VAL A N 1
ATOM 1463 C CA . VAL A 1 192 ? -20.965 -40.805 14.923 1.00 59.12 192 VAL A CA 1
ATOM 1464 C C . VAL A 1 192 ? -19.728 -41.544 15.437 1.00 59.12 192 VAL A C 1
ATOM 1466 O O . VAL A 1 192 ? -19.335 -42.563 14.873 1.00 59.12 192 VAL A O 1
ATOM 1469 N N . THR A 1 193 ? -19.065 -41.003 16.456 1.00 44.66 193 THR A N 1
ATOM 1470 C CA . THR A 1 193 ? -17.882 -41.625 17.063 1.00 44.66 193 THR A CA 1
ATOM 1471 C C . THR A 1 193 ? -18.318 -42.674 18.093 1.00 44.66 193 THR A C 1
ATOM 1473 O O . THR A 1 193 ? -18.973 -42.305 19.071 1.00 44.66 193 THR A O 1
ATOM 1476 N N . PRO A 1 194 ? -17.959 -43.963 17.945 1.00 57.00 194 PRO A N 1
ATOM 1477 C CA . PRO A 1 194 ? -18.082 -44.931 19.025 1.00 57.00 194 PRO A CA 1
ATOM 1478 C C . PRO A 1 194 ? -16.972 -44.698 20.057 1.00 57.00 194 PRO A C 1
ATOM 1480 O O . PRO A 1 194 ? -15.789 -44.570 19.737 1.00 57.00 194 PRO A O 1
ATOM 1483 N N . THR A 1 195 ? -17.377 -44.626 21.320 1.00 55.03 195 THR A N 1
ATOM 1484 C CA . THR A 1 195 ? -16.517 -44.479 22.492 1.00 55.03 195 THR A CA 1
ATOM 1485 C C . THR A 1 195 ? -15.602 -45.694 22.631 1.00 55.03 195 THR A C 1
ATOM 1487 O O . THR A 1 195 ? -16.088 -46.795 22.869 1.00 55.03 195 THR A O 1
ATOM 1490 N N . THR A 1 196 ? -14.282 -45.508 22.543 1.00 51.66 196 THR A N 1
ATOM 1491 C CA . THR A 1 196 ? -13.337 -46.517 23.042 1.00 51.66 196 THR A CA 1
ATOM 1492 C C . THR A 1 196 ? -12.167 -45.842 23.752 1.00 51.66 196 THR A C 1
ATOM 1494 O O . THR A 1 196 ? -11.417 -45.066 23.169 1.00 51.66 196 THR A O 1
ATOM 1497 N N . SER A 1 197 ? -12.075 -46.135 25.047 1.00 58.84 197 SER A N 1
ATOM 1498 C CA . SER A 1 197 ? -10.943 -45.893 25.942 1.00 58.84 197 SER A CA 1
ATOM 1499 C C . SER A 1 197 ? -9.689 -46.621 25.443 1.00 58.84 197 SER A C 1
ATOM 1501 O O . SER A 1 197 ? -9.827 -47.732 24.931 1.00 58.84 197 SER A O 1
ATOM 1503 N N . THR A 1 198 ? -8.488 -46.061 25.653 1.00 50.69 198 THR A N 1
ATOM 1504 C CA . THR A 1 198 ? -7.367 -46.702 26.391 1.00 50.69 198 THR A CA 1
ATOM 1505 C C . THR A 1 198 ? -6.016 -46.017 26.106 1.00 50.69 198 THR A C 1
ATOM 1507 O O . THR A 1 198 ? -5.620 -45.805 24.967 1.00 50.69 198 THR A O 1
ATOM 1510 N N . ASN A 1 199 ? -5.339 -45.697 27.211 1.00 51.81 199 ASN A N 1
ATOM 1511 C CA . ASN A 1 199 ? -3.950 -45.279 27.449 1.00 51.81 199 ASN A CA 1
ATOM 1512 C C . ASN A 1 199 ? -2.860 -45.716 26.443 1.00 51.81 199 ASN A C 1
ATOM 1514 O O . ASN A 1 199 ? -2.811 -46.886 26.082 1.00 51.81 199 ASN A O 1
ATOM 1518 N N . ALA A 1 200 ? -1.878 -44.834 26.184 1.00 54.44 200 ALA A N 1
ATOM 1519 C CA . ALA A 1 200 ? -0.448 -45.006 26.538 1.00 54.44 200 ALA A CA 1
ATOM 1520 C C . ALA A 1 200 ? 0.465 -43.963 25.833 1.00 54.44 200 ALA A C 1
ATOM 1522 O O . ALA A 1 200 ? 0.154 -43.545 24.719 1.00 54.44 200 ALA A O 1
ATOM 1523 N N . PRO A 1 201 ? 1.597 -43.550 26.445 1.00 69.50 201 PRO A N 1
ATOM 1524 C CA . PRO A 1 201 ? 2.549 -42.593 25.875 1.00 69.50 201 PRO A CA 1
ATOM 1525 C C . PRO A 1 201 ? 3.738 -43.302 25.206 1.00 69.50 201 PRO A C 1
ATOM 1527 O O . PRO A 1 201 ? 4.284 -44.245 25.781 1.00 69.50 201 PRO A O 1
ATOM 1530 N N . SER A 1 202 ? 4.212 -42.844 24.040 1.00 47.72 202 SER A N 1
ATOM 1531 C CA . SER A 1 202 ? 5.574 -43.172 23.579 1.00 47.72 202 SER A CA 1
ATOM 1532 C C . SER A 1 202 ? 6.119 -42.222 22.508 1.00 47.72 202 SER A C 1
ATOM 1534 O O . SER A 1 202 ? 5.499 -42.015 21.471 1.00 47.72 202 SER A O 1
ATOM 1536 N N . SER A 1 203 ? 7.355 -41.794 22.769 1.00 45.00 203 SER A N 1
ATOM 1537 C CA . SER A 1 203 ? 8.458 -41.589 21.821 1.00 45.00 203 SER A CA 1
ATOM 1538 C C . SER A 1 203 ? 8.551 -40.279 21.037 1.00 45.00 203 SER A C 1
ATOM 1540 O O . SER A 1 203 ? 8.041 -40.111 19.932 1.00 45.00 203 SER A O 1
ATOM 1542 N N . GLU A 1 204 ? 9.371 -39.403 21.620 1.00 53.72 204 GLU A N 1
ATOM 1543 C CA . GLU A 1 204 ? 10.192 -38.393 20.961 1.00 53.72 204 GLU A CA 1
ATOM 1544 C C . GLU A 1 204 ? 10.977 -38.984 19.777 1.00 53.72 204 GLU A C 1
ATOM 1546 O O . GLU A 1 204 ? 11.673 -39.992 19.911 1.00 53.72 204 GLU A O 1
ATOM 1551 N N . VAL A 1 205 ? 10.915 -38.314 18.625 1.00 51.09 205 VAL A N 1
ATOM 1552 C CA . VAL A 1 205 ? 11.819 -38.552 17.495 1.00 51.09 205 VAL A CA 1
ATOM 1553 C C . VAL A 1 205 ? 12.736 -37.341 17.368 1.00 51.09 205 VAL A C 1
ATOM 1555 O O . VAL A 1 205 ? 12.343 -36.278 16.886 1.00 51.09 205 VAL A O 1
ATOM 1558 N N . GLN A 1 206 ? 13.976 -37.516 17.823 1.00 49.47 206 GLN A N 1
ATOM 1559 C CA . GLN A 1 206 ? 15.085 -36.605 17.562 1.00 49.47 206 GLN A CA 1
ATOM 1560 C C . GLN A 1 206 ? 15.395 -36.596 16.061 1.00 49.47 206 GLN A C 1
ATOM 1562 O O . GLN A 1 206 ? 15.770 -37.616 15.489 1.00 49.47 206 GLN A O 1
ATOM 1567 N N . SER A 1 207 ? 15.269 -35.431 15.426 1.00 48.28 207 SER A N 1
ATOM 1568 C CA . SER A 1 207 ? 15.768 -35.200 14.068 1.00 48.28 207 SER A CA 1
ATOM 1569 C C . SER A 1 207 ? 17.103 -34.463 14.147 1.00 48.28 207 SER A C 1
ATOM 1571 O O . SER A 1 207 ? 17.158 -33.268 14.435 1.00 48.28 207 SER A O 1
ATOM 1573 N N . SER A 1 208 ? 18.193 -35.194 13.917 1.00 54.78 208 SER A N 1
ATOM 1574 C CA . SER A 1 208 ? 19.553 -34.670 13.789 1.00 54.78 208 SER A CA 1
ATOM 1575 C C . SER A 1 208 ? 19.718 -33.950 12.446 1.00 54.78 208 SER A C 1
ATOM 1577 O O . SER A 1 208 ? 19.778 -34.589 11.396 1.00 54.78 208 SER A O 1
ATOM 1579 N N . SER A 1 209 ? 19.800 -32.619 12.470 1.00 51.56 209 SER A N 1
ATOM 1580 C CA . SER A 1 209 ? 20.135 -31.809 11.295 1.00 51.56 209 SER A CA 1
ATOM 1581 C C . SER A 1 209 ? 21.639 -31.546 11.249 1.00 51.56 209 SER A C 1
ATOM 1583 O O . SER A 1 209 ? 22.209 -30.946 12.158 1.00 51.56 209 SER A O 1
ATOM 1585 N N . ASN A 1 210 ? 22.260 -31.991 10.160 1.00 42.22 210 ASN A N 1
ATOM 1586 C CA . ASN A 1 210 ? 23.680 -31.871 9.855 1.00 42.22 210 ASN A CA 1
ATOM 1587 C C . ASN A 1 210 ? 24.127 -30.401 9.768 1.00 42.22 210 ASN A C 1
ATOM 1589 O O . ASN A 1 210 ? 23.909 -29.728 8.763 1.00 42.22 210 ASN A O 1
ATOM 1593 N N . VAL A 1 211 ? 24.799 -29.920 10.814 1.00 48.75 211 VAL A N 1
ATOM 1594 C CA . VAL A 1 211 ? 25.619 -28.703 10.783 1.00 48.75 211 VAL A CA 1
ATOM 1595 C C . VAL A 1 211 ? 27.031 -29.127 10.391 1.00 48.75 211 VAL A C 1
ATOM 1597 O O . VAL A 1 211 ? 27.828 -29.541 11.227 1.00 48.75 211 VAL A O 1
ATOM 1600 N N . GLY A 1 212 ? 27.336 -29.073 9.099 1.00 43.34 212 GLY A N 1
ATOM 1601 C CA . GLY A 1 212 ? 28.665 -29.383 8.589 1.00 43.34 212 GLY A CA 1
ATOM 1602 C C . GLY A 1 212 ? 28.871 -28.799 7.198 1.00 43.34 212 GLY A C 1
ATOM 1603 O O . GLY A 1 212 ? 28.127 -29.131 6.284 1.00 43.34 212 GLY A O 1
ATOM 1604 N N . ALA A 1 213 ? 29.910 -27.967 7.063 1.00 50.25 213 ALA A N 1
ATOM 1605 C CA . ALA A 1 213 ? 30.524 -27.506 5.809 1.00 50.25 213 ALA A CA 1
ATOM 1606 C C . ALA A 1 213 ? 29.978 -26.241 5.100 1.00 50.25 213 ALA A C 1
ATOM 1608 O O . ALA A 1 213 ? 29.814 -26.242 3.885 1.00 50.25 213 ALA A O 1
ATOM 1609 N N . ILE A 1 214 ? 29.839 -25.107 5.807 1.00 52.00 214 ILE A N 1
ATOM 1610 C CA . ILE A 1 214 ? 29.899 -23.765 5.172 1.00 52.00 214 ILE A CA 1
ATOM 1611 C C . ILE A 1 214 ? 30.744 -22.803 6.026 1.00 52.00 214 ILE A C 1
ATOM 1613 O O . ILE A 1 214 ? 30.277 -21.777 6.507 1.00 52.00 214 ILE A O 1
ATOM 1617 N N . VAL A 1 215 ? 32.013 -23.138 6.258 1.00 54.16 215 VAL A N 1
ATOM 1618 C CA . VAL A 1 215 ? 33.001 -22.185 6.792 1.00 54.16 215 VAL A CA 1
ATOM 1619 C C . VAL A 1 215 ? 34.292 -22.401 6.011 1.00 54.16 215 VAL A C 1
ATOM 1621 O O . VAL A 1 215 ? 35.043 -23.326 6.289 1.00 54.16 215 VAL A O 1
ATOM 1624 N N . GLY A 1 216 ? 34.512 -21.597 4.970 1.00 47.88 216 GLY A N 1
ATOM 1625 C CA . GLY A 1 216 ? 35.725 -21.716 4.150 1.00 47.88 216 GLY A CA 1
ATOM 1626 C C . GLY A 1 216 ? 35.860 -20.771 2.952 1.00 47.88 216 GLY A C 1
ATOM 1627 O O . GLY A 1 216 ? 36.870 -20.839 2.265 1.00 47.88 216 GLY A O 1
ATOM 1628 N N . GLY A 1 217 ? 34.890 -19.884 2.688 1.00 52.78 217 GLY A N 1
ATOM 1629 C CA . GLY A 1 217 ? 34.899 -19.020 1.493 1.00 52.78 217 GLY A CA 1
ATOM 1630 C C . GLY A 1 217 ? 34.622 -17.532 1.731 1.00 52.78 217 GLY A C 1
ATOM 1631 O O . GLY A 1 217 ? 34.359 -16.811 0.776 1.00 52.78 217 GLY A O 1
ATOM 1632 N N . SER A 1 218 ? 34.634 -17.047 2.976 1.00 58.66 218 SER A N 1
ATOM 1633 C CA . SER A 1 218 ? 34.165 -15.689 3.314 1.00 58.66 218 SER A CA 1
ATOM 1634 C C . SER A 1 218 ? 35.263 -14.622 3.422 1.00 58.66 218 SER A C 1
ATOM 1636 O O . SER A 1 218 ? 34.949 -13.436 3.402 1.00 58.66 218 SER A O 1
ATOM 1638 N N . ILE A 1 219 ? 36.548 -14.987 3.480 1.00 69.44 219 ILE A N 1
ATOM 1639 C CA . ILE A 1 219 ? 37.619 -14.002 3.738 1.00 69.44 219 ILE A CA 1
ATOM 1640 C C . ILE A 1 219 ? 38.018 -13.232 2.463 1.00 69.44 219 ILE A C 1
ATOM 1642 O O . ILE A 1 219 ? 38.226 -12.020 2.513 1.00 69.44 219 ILE A O 1
ATOM 1646 N N . ALA A 1 220 ? 38.045 -13.887 1.295 1.00 71.94 220 ALA A N 1
ATOM 1647 C CA . ALA A 1 220 ? 38.438 -13.236 0.039 1.00 71.94 220 ALA A CA 1
ATOM 1648 C C . ALA A 1 220 ? 37.409 -12.194 -0.446 1.00 71.94 220 ALA A C 1
ATOM 1650 O O . ALA A 1 220 ? 37.783 -11.125 -0.928 1.00 71.94 220 ALA A O 1
ATOM 1651 N N . ALA A 1 221 ? 36.112 -12.469 -0.263 1.00 77.50 221 ALA A N 1
ATOM 1652 C CA . ALA A 1 221 ? 35.045 -11.551 -0.661 1.00 77.50 221 ALA A CA 1
ATOM 1653 C C . ALA A 1 221 ? 35.029 -10.272 0.194 1.00 77.50 221 ALA A C 1
ATOM 1655 O O . ALA A 1 221 ? 34.840 -9.175 -0.332 1.00 77.50 221 ALA A O 1
ATOM 1656 N N . VAL A 1 222 ? 35.292 -10.391 1.501 1.00 86.50 222 VAL A N 1
ATOM 1657 C CA . VAL A 1 222 ? 35.345 -9.233 2.407 1.00 86.50 222 VAL A CA 1
ATOM 1658 C C . VAL A 1 222 ? 36.552 -8.346 2.089 1.00 86.50 222 VAL A C 1
ATOM 1660 O O . VAL A 1 222 ? 36.401 -7.128 2.011 1.00 86.50 222 VAL A O 1
ATOM 1663 N N . ALA A 1 223 ? 37.723 -8.930 1.812 1.00 87.44 223 ALA A N 1
ATOM 1664 C CA . ALA A 1 223 ? 38.908 -8.162 1.423 1.00 87.44 223 ALA A CA 1
ATOM 1665 C C . ALA A 1 223 ? 38.693 -7.376 0.112 1.00 87.44 223 ALA A C 1
ATOM 1667 O O . ALA A 1 223 ? 39.061 -6.202 0.029 1.00 87.44 223 ALA A O 1
ATOM 1668 N N . ALA A 1 224 ? 38.032 -7.982 -0.882 1.00 90.75 224 ALA A N 1
ATOM 1669 C CA . ALA A 1 224 ? 37.710 -7.315 -2.144 1.00 90.75 224 ALA A CA 1
ATOM 1670 C C . ALA A 1 224 ? 36.726 -6.145 -1.958 1.00 90.75 224 ALA A C 1
ATOM 1672 O O . ALA A 1 224 ? 36.926 -5.076 -2.536 1.00 90.75 224 ALA A O 1
ATOM 1673 N N . LEU A 1 225 ? 35.700 -6.307 -1.114 1.00 91.44 225 LEU A N 1
ATOM 1674 C CA . LEU A 1 225 ? 34.732 -5.243 -0.822 1.00 91.44 225 LEU A CA 1
ATOM 1675 C C . LEU A 1 225 ? 35.369 -4.064 -0.075 1.00 91.44 225 LEU A C 1
ATOM 1677 O O . LEU A 1 225 ? 35.089 -2.910 -0.406 1.00 91.44 225 LEU A O 1
ATOM 1681 N N . VAL A 1 226 ? 36.264 -4.331 0.882 1.00 94.31 226 VAL A N 1
ATOM 1682 C CA . VAL A 1 226 ? 36.998 -3.276 1.602 1.00 94.31 226 VAL A CA 1
ATOM 1683 C C . VAL A 1 226 ? 37.934 -2.521 0.656 1.00 94.31 226 VAL A C 1
ATOM 1685 O O . VAL A 1 226 ? 37.960 -1.289 0.684 1.00 94.31 226 VAL A O 1
ATOM 1688 N N . ALA A 1 227 ? 38.650 -3.219 -0.230 1.00 94.62 227 ALA A N 1
ATOM 1689 C CA . ALA A 1 227 ? 39.508 -2.582 -1.231 1.00 94.62 227 ALA A CA 1
ATOM 1690 C C . ALA A 1 227 ? 38.702 -1.700 -2.203 1.00 94.62 227 ALA A C 1
ATOM 1692 O O . ALA A 1 227 ? 39.095 -0.562 -2.476 1.00 94.62 227 ALA A O 1
ATOM 1693 N N . LEU A 1 228 ? 37.540 -2.177 -2.666 1.00 95.00 228 LEU A N 1
ATOM 1694 C CA . LEU A 1 228 ? 36.661 -1.426 -3.565 1.00 95.00 228 LEU A CA 1
ATOM 1695 C C . LEU A 1 228 ? 36.099 -0.164 -2.890 1.00 95.00 228 LEU A C 1
ATOM 1697 O O . LEU A 1 228 ? 36.150 0.922 -3.469 1.00 95.00 228 LEU A O 1
ATOM 1701 N N . ALA A 1 229 ? 35.627 -0.280 -1.645 1.00 94.31 229 ALA A N 1
ATOM 1702 C CA . ALA A 1 229 ? 35.132 0.856 -0.870 1.00 94.31 229 ALA A CA 1
ATOM 1703 C C . ALA A 1 229 ? 36.233 1.903 -0.629 1.00 94.31 229 ALA A C 1
ATOM 1705 O O . ALA A 1 229 ? 36.005 3.099 -0.820 1.00 94.31 229 ALA A O 1
ATOM 1706 N N . SER A 1 230 ? 37.445 1.453 -0.290 1.00 93.31 230 SER A N 1
ATOM 1707 C CA . SER A 1 230 ? 38.616 2.319 -0.098 1.00 93.31 230 SER A CA 1
ATOM 1708 C C . SER A 1 230 ? 38.966 3.085 -1.378 1.00 93.31 230 SER A C 1
ATOM 1710 O O . SER A 1 230 ? 39.181 4.299 -1.342 1.00 93.31 230 SER A O 1
ATOM 1712 N N . PHE A 1 231 ? 38.953 2.403 -2.528 1.00 95.62 231 PHE A N 1
ATOM 1713 C CA . PHE A 1 231 ? 39.208 3.012 -3.833 1.00 95.62 231 PHE A CA 1
ATOM 1714 C C . PHE A 1 231 ? 38.130 4.039 -4.218 1.00 95.62 231 PHE A C 1
ATOM 1716 O O . PHE A 1 231 ? 38.456 5.138 -4.675 1.00 95.62 231 PHE A O 1
ATOM 1723 N N . CYS A 1 232 ? 36.850 3.736 -3.980 1.00 93.88 232 CYS A N 1
ATOM 1724 C CA . CYS A 1 232 ? 35.748 4.671 -4.223 1.00 93.88 232 CYS A CA 1
ATOM 1725 C C . CYS A 1 232 ? 35.854 5.938 -3.360 1.00 93.88 232 CYS A C 1
ATOM 1727 O O . CYS A 1 232 ? 35.653 7.042 -3.872 1.00 93.88 232 CYS A O 1
ATOM 1729 N N . LEU A 1 233 ? 36.206 5.804 -2.077 1.00 92.06 233 LEU A N 1
ATOM 1730 C CA . LEU A 1 233 ? 36.393 6.947 -1.177 1.00 92.06 233 LEU A CA 1
ATOM 1731 C C . LEU A 1 233 ? 37.611 7.794 -1.569 1.00 92.06 233 LEU A C 1
ATOM 1733 O O . LEU A 1 233 ? 37.536 9.025 -1.536 1.00 92.06 233 LEU A O 1
ATOM 1737 N N . TRP A 1 234 ? 38.707 7.164 -2.003 1.00 90.50 234 TRP A N 1
ATOM 1738 C CA . TRP A 1 234 ? 39.888 7.886 -2.481 1.00 90.50 234 TRP A CA 1
ATOM 1739 C C . TRP A 1 234 ? 39.606 8.661 -3.773 1.00 90.50 234 TRP A C 1
ATOM 1741 O O . TRP A 1 234 ? 39.967 9.834 -3.887 1.00 90.50 234 TRP A O 1
ATOM 1751 N N . LYS A 1 235 ? 38.871 8.053 -4.714 1.00 87.88 235 LYS A N 1
ATOM 1752 C CA . LYS A 1 235 ? 38.471 8.715 -5.962 1.00 87.88 235 LYS A CA 1
ATOM 1753 C C . LYS A 1 235 ? 37.521 9.892 -5.717 1.00 87.88 235 LYS A C 1
ATOM 1755 O O . LYS A 1 235 ? 37.652 10.909 -6.393 1.00 87.88 235 LYS A O 1
ATOM 1760 N N . ARG A 1 236 ? 36.613 9.795 -4.737 1.00 84.94 236 ARG A N 1
ATOM 1761 C CA . ARG A 1 236 ? 3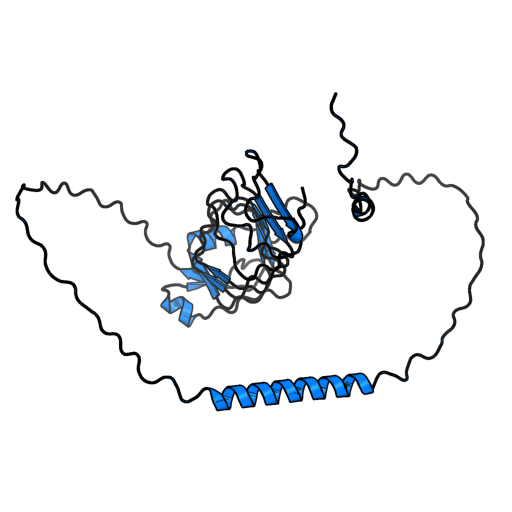5.736 10.917 -4.349 1.00 84.94 236 ARG A CA 1
ATOM 1762 C C . ARG A 1 236 ? 36.532 12.102 -3.806 1.00 84.94 236 ARG A C 1
ATOM 1764 O O . ARG A 1 236 ? 36.307 13.227 -4.236 1.00 84.94 236 ARG A O 1
ATOM 1771 N N . ARG A 1 237 ? 37.518 11.850 -2.940 1.00 82.44 237 ARG A N 1
ATOM 1772 C CA . ARG A 1 237 ? 38.377 12.910 -2.383 1.00 82.44 237 ARG A CA 1
ATOM 1773 C C . ARG A 1 237 ? 39.202 13.645 -3.444 1.00 82.44 237 ARG A C 1
ATOM 1775 O O . ARG A 1 237 ? 39.414 14.844 -3.325 1.00 82.44 237 ARG A O 1
ATOM 1782 N N . GLN A 1 238 ? 39.623 12.957 -4.505 1.00 78.62 238 GLN A N 1
ATOM 1783 C CA . GLN A 1 238 ? 40.346 13.576 -5.627 1.00 78.62 238 GLN A CA 1
ATOM 1784 C C . GLN A 1 238 ? 39.484 14.556 -6.447 1.00 78.62 238 GLN A C 1
ATOM 1786 O O . GLN A 1 238 ? 40.027 15.437 -7.109 1.00 78.62 238 GLN A O 1
ATOM 1791 N N . GLN A 1 239 ? 38.154 14.425 -6.422 1.00 73.44 239 GLN A N 1
ATOM 1792 C CA . GLN A 1 239 ? 37.260 15.325 -7.162 1.00 73.44 239 GLN A CA 1
ATOM 1793 C C . GLN A 1 239 ? 37.012 16.645 -6.421 1.00 73.44 239 GLN A C 1
ATOM 1795 O O . GLN A 1 239 ? 36.863 17.684 -7.059 1.00 73.44 239 GLN A O 1
ATOM 1800 N N . GLU A 1 240 ? 37.049 16.635 -5.089 1.00 68.75 240 GLU A N 1
ATOM 1801 C CA . GLU A 1 240 ? 36.859 17.842 -4.274 1.00 68.75 240 GLU A CA 1
ATOM 1802 C C . GLU A 1 240 ? 38.061 18.804 -4.369 1.00 68.75 240 GLU A C 1
ATOM 1804 O O . GLU A 1 240 ? 37.891 20.015 -4.260 1.00 68.75 240 GLU A O 1
ATOM 1809 N N . ALA A 1 241 ? 39.261 18.305 -4.694 1.00 62.06 241 ALA A N 1
ATOM 1810 C CA . ALA A 1 241 ? 40.475 19.120 -4.823 1.00 62.06 241 ALA A CA 1
ATOM 1811 C C . ALA A 1 241 ? 40.555 19.978 -6.107 1.00 62.06 241 ALA A C 1
ATOM 1813 O O . ALA A 1 241 ? 41.514 20.727 -6.271 1.00 62.06 241 ALA A O 1
ATOM 1814 N N . LYS A 1 242 ? 39.584 19.884 -7.029 1.00 60.03 242 LYS A N 1
ATOM 1815 C CA . LYS A 1 242 ? 39.595 20.637 -8.303 1.00 60.03 242 LYS A CA 1
ATOM 1816 C C . LYS A 1 242 ? 38.573 21.775 -8.392 1.00 60.03 242 LYS A C 1
ATOM 1818 O O . LYS A 1 242 ? 38.444 22.370 -9.455 1.00 60.03 242 LYS A O 1
ATOM 1823 N N . THR A 1 243 ? 37.875 22.106 -7.303 1.00 57.53 243 THR A N 1
ATOM 1824 C CA . THR A 1 243 ? 36.785 23.107 -7.329 1.00 57.53 243 THR A CA 1
ATOM 1825 C C . THR A 1 243 ? 37.002 24.255 -6.332 1.00 57.53 243 THR A C 1
ATOM 1827 O O . THR A 1 243 ? 36.047 24.715 -5.716 1.00 57.53 243 THR A O 1
ATOM 1830 N N . SER A 1 244 ? 38.250 24.705 -6.136 1.00 54.06 244 SER A N 1
ATOM 1831 C CA . SER A 1 244 ? 38.576 25.764 -5.157 1.00 54.06 244 SER A CA 1
ATOM 1832 C C . SER A 1 244 ? 39.015 27.117 -5.742 1.00 54.06 244 SER A C 1
ATOM 1834 O O . SER A 1 244 ? 39.231 28.029 -4.955 1.00 54.06 244 SER A O 1
ATOM 1836 N N . ASP A 1 245 ? 39.089 27.302 -7.066 1.00 54.22 245 ASP A N 1
ATOM 1837 C CA . ASP A 1 245 ? 39.648 28.543 -7.652 1.00 54.22 245 ASP A CA 1
ATOM 1838 C C . ASP A 1 245 ? 38.691 29.312 -8.587 1.00 54.22 245 ASP A C 1
ATOM 1840 O O . ASP A 1 245 ? 39.133 30.055 -9.459 1.00 54.22 245 ASP A O 1
ATOM 1844 N N . TYR A 1 246 ? 37.367 29.173 -8.437 1.00 55.72 246 TYR A N 1
ATOM 1845 C CA . TYR A 1 246 ? 36.426 29.935 -9.274 1.00 55.72 246 TYR A CA 1
ATOM 1846 C C . TYR A 1 246 ? 35.197 30.437 -8.513 1.00 55.72 246 TYR A C 1
ATOM 1848 O O . TYR A 1 246 ? 34.082 29.984 -8.744 1.00 55.72 246 TYR A O 1
ATOM 1856 N N . TYR A 1 247 ? 35.405 31.404 -7.620 1.00 49.75 247 TYR A N 1
ATOM 1857 C CA . TYR A 1 247 ? 34.396 32.431 -7.354 1.00 49.75 247 TYR A CA 1
ATOM 1858 C C . TYR A 1 247 ? 35.086 33.789 -7.325 1.00 49.75 247 TYR A C 1
ATOM 1860 O O . TYR A 1 247 ? 35.537 34.272 -6.289 1.00 49.75 247 TYR A O 1
ATOM 1868 N N . ASP A 1 248 ? 35.195 34.357 -8.525 1.00 47.22 248 ASP A N 1
ATOM 1869 C CA . ASP A 1 248 ? 35.508 35.759 -8.739 1.00 47.22 248 ASP A CA 1
ATOM 1870 C C . ASP A 1 248 ? 34.320 36.627 -8.297 1.00 47.22 248 ASP A C 1
ATOM 1872 O O . ASP A 1 248 ? 33.141 36.278 -8.426 1.00 47.22 248 ASP A O 1
ATOM 1876 N N . THR A 1 249 ? 34.675 37.754 -7.709 1.00 59.56 249 THR A N 1
ATOM 1877 C CA . THR A 1 249 ? 33.829 38.675 -6.967 1.00 59.56 249 THR A CA 1
ATOM 1878 C C . THR A 1 249 ? 33.091 39.572 -7.953 1.00 59.56 249 THR A C 1
ATOM 1880 O O . THR A 1 249 ? 33.697 40.455 -8.548 1.00 59.56 249 THR A O 1
ATOM 1883 N N . THR A 1 250 ? 31.775 39.402 -8.118 1.00 55.97 250 THR A N 1
ATOM 1884 C CA . THR A 1 250 ? 30.948 40.425 -8.786 1.00 55.97 250 THR A CA 1
ATOM 1885 C C . THR A 1 250 ? 30.025 41.086 -7.776 1.00 55.97 250 THR A C 1
ATOM 1887 O O . THR A 1 250 ? 28.909 40.653 -7.501 1.00 55.97 250 THR A O 1
ATOM 1890 N N . THR A 1 251 ? 30.557 42.159 -7.207 1.00 54.84 251 THR A N 1
ATOM 1891 C CA . THR A 1 251 ? 29.894 43.159 -6.380 1.00 54.84 251 THR A CA 1
ATOM 1892 C C . THR A 1 251 ? 28.780 43.837 -7.184 1.00 54.84 251 THR A C 1
ATOM 1894 O O . THR A 1 251 ? 29.051 44.651 -8.065 1.00 54.84 251 THR A O 1
ATOM 1897 N N . THR A 1 252 ? 27.514 43.534 -6.896 1.00 50.97 252 THR A N 1
ATOM 1898 C CA . THR A 1 252 ? 26.379 44.331 -7.389 1.00 50.97 252 THR A CA 1
ATOM 1899 C C . THR A 1 252 ? 26.161 45.555 -6.490 1.00 50.97 252 THR A C 1
ATOM 1901 O O . THR A 1 252 ? 26.072 45.393 -5.270 1.00 50.97 252 THR A O 1
ATOM 1904 N N . PRO A 1 253 ? 26.066 46.776 -7.049 1.00 55.16 253 PRO A N 1
ATOM 1905 C CA . PRO A 1 253 ? 25.884 47.995 -6.271 1.00 55.16 253 PRO A CA 1
ATOM 1906 C C . PRO A 1 253 ? 24.474 48.072 -5.671 1.00 55.16 253 PRO A C 1
ATOM 1908 O O . PRO A 1 253 ? 23.476 47.807 -6.340 1.00 55.16 253 PRO A O 1
ATOM 1911 N N . MET A 1 254 ? 24.404 48.473 -4.399 1.00 46.69 254 MET A N 1
ATOM 1912 C CA . MET A 1 254 ? 23.158 48.828 -3.724 1.00 46.69 254 MET A CA 1
ATOM 1913 C C . MET A 1 254 ? 22.491 50.003 -4.442 1.00 46.69 254 MET A C 1
ATOM 1915 O O . MET A 1 254 ? 22.996 51.126 -4.413 1.00 46.69 254 MET A O 1
ATOM 1919 N N . HIS A 1 255 ? 21.324 49.753 -5.024 1.00 44.47 255 HIS A N 1
ATOM 1920 C CA . HIS A 1 255 ? 20.414 50.799 -5.459 1.00 44.47 255 HIS A CA 1
ATOM 1921 C C . HIS A 1 255 ? 19.488 51.153 -4.287 1.00 44.47 255 HIS A C 1
ATOM 1923 O O . HIS A 1 255 ? 18.640 50.362 -3.874 1.00 44.47 255 HIS A O 1
ATOM 1929 N N . LYS A 1 256 ? 19.736 52.325 -3.694 1.00 57.00 256 LYS A N 1
ATOM 1930 C CA . LYS A 1 256 ? 18.813 53.027 -2.798 1.00 57.00 256 LYS A CA 1
ATOM 1931 C C . LYS A 1 256 ? 17.743 53.686 -3.662 1.00 57.00 256 LYS A C 1
ATOM 1933 O O . LYS A 1 256 ? 18.083 54.641 -4.339 1.00 57.00 256 LYS A O 1
ATOM 1938 N N . ASP A 1 257 ? 16.504 53.234 -3.533 1.00 48.94 257 ASP A N 1
ATOM 1939 C CA . ASP A 1 257 ? 15.279 54.010 -3.749 1.00 48.94 257 ASP A CA 1
ATOM 1940 C C . A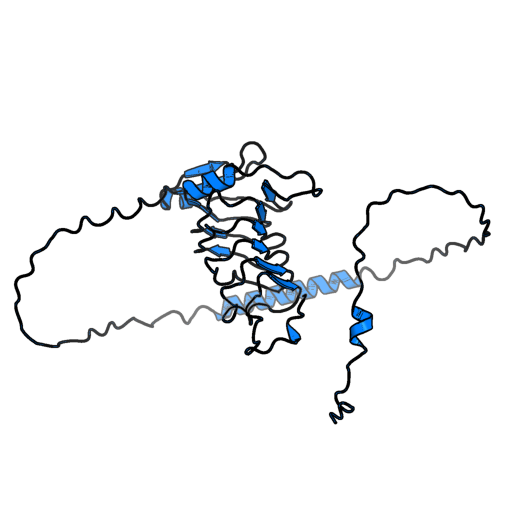SP A 1 257 ? 14.255 53.421 -2.761 1.00 48.94 257 ASP A C 1
ATOM 1942 O O . ASP A 1 257 ? 14.107 52.208 -2.654 1.00 48.94 257 ASP A O 1
ATOM 1946 N N . GLY A 1 258 ? 13.662 54.177 -1.842 1.00 42.09 258 GLY A N 1
ATOM 1947 C CA . GLY A 1 258 ? 12.865 55.361 -2.129 1.00 42.09 258 GLY A CA 1
ATOM 1948 C C . GLY A 1 258 ? 11.401 54.965 -1.938 1.00 42.09 258 GLY A C 1
ATOM 1949 O O . GLY A 1 258 ? 10.689 54.676 -2.891 1.00 42.09 258 GLY A O 1
ATOM 1950 N N . TYR A 1 259 ? 10.979 54.854 -0.680 1.00 48.84 259 TYR A N 1
ATOM 1951 C CA . TYR A 1 259 ? 9.624 54.478 -0.281 1.00 48.84 259 TYR A CA 1
ATOM 1952 C C . TYR A 1 259 ? 8.634 55.553 -0.743 1.00 48.84 259 TYR A C 1
ATOM 1954 O O . TYR A 1 259 ? 8.709 56.687 -0.279 1.00 48.84 259 TYR A O 1
ATOM 1962 N N . ASN A 1 260 ? 7.680 55.185 -1.599 1.00 41.91 260 ASN A N 1
ATOM 1963 C CA . ASN A 1 260 ? 6.448 55.941 -1.799 1.00 41.91 260 ASN A CA 1
ATOM 1964 C C . ASN A 1 260 ? 5.263 55.006 -1.565 1.00 41.91 260 ASN A C 1
ATOM 1966 O O . ASN A 1 260 ? 4.901 54.181 -2.400 1.00 41.91 260 ASN A O 1
ATOM 1970 N N . ILE A 1 261 ? 4.687 55.139 -0.373 1.00 48.66 261 ILE A N 1
ATOM 1971 C CA . ILE A 1 261 ? 3.407 54.552 0.001 1.00 48.66 261 ILE A CA 1
ATOM 1972 C C . ILE A 1 261 ? 2.339 55.394 -0.693 1.00 48.66 261 ILE A C 1
ATOM 1974 O O . ILE A 1 261 ? 2.091 56.536 -0.317 1.00 48.66 261 ILE A O 1
ATOM 1978 N N . THR A 1 262 ? 1.701 54.845 -1.718 1.00 45.41 262 THR A N 1
ATOM 1979 C CA . THR A 1 262 ? 0.392 55.318 -2.174 1.00 45.41 262 THR A CA 1
ATOM 1980 C C . THR A 1 262 ? -0.524 54.114 -2.140 1.00 45.41 262 THR A C 1
ATOM 1982 O O . THR A 1 262 ? -0.291 53.117 -2.817 1.00 45.41 262 THR A O 1
ATOM 1985 N N . GLY A 1 263 ? -1.484 54.172 -1.220 1.00 50.19 263 GLY A N 1
ATOM 1986 C CA . GLY A 1 263 ? -2.415 53.092 -0.976 1.00 50.19 263 GLY A CA 1
ATOM 1987 C C . GLY A 1 263 ? -3.321 52.883 -2.174 1.00 50.19 263 GLY A C 1
ATOM 1988 O O . GLY A 1 263 ? -3.895 53.839 -2.688 1.00 50.19 263 GLY A O 1
ATOM 1989 N N . ASP A 1 264 ? -3.502 51.621 -2.536 1.00 37.88 264 ASP A N 1
ATOM 1990 C CA . ASP A 1 264 ? -4.679 51.212 -3.272 1.00 37.88 264 ASP A CA 1
ATOM 1991 C C . ASP A 1 264 ? -5.262 49.959 -2.624 1.00 37.88 264 ASP A C 1
ATOM 1993 O O . ASP A 1 264 ? -4.571 48.973 -2.346 1.00 37.88 264 ASP A O 1
ATOM 1997 N N . LYS A 1 265 ? -6.549 50.046 -2.292 1.00 47.12 265 LYS A N 1
ATOM 1998 C CA . LYS A 1 265 ? -7.324 48.970 -1.677 1.00 47.12 265 LYS A CA 1
ATOM 1999 C C . LYS A 1 265 ? -7.640 47.941 -2.756 1.00 47.12 265 LYS A C 1
ATOM 2001 O O . LYS A 1 265 ? -8.732 47.954 -3.316 1.00 47.12 265 LYS A O 1
ATOM 2006 N N . SER A 1 266 ? -6.714 47.025 -3.020 1.00 39.50 266 SER A N 1
ATOM 2007 C CA . SER A 1 266 ? -7.043 45.812 -3.767 1.00 39.50 266 SER A CA 1
ATOM 2008 C C . SER A 1 266 ? -7.476 44.722 -2.793 1.00 39.50 266 SER A C 1
ATOM 2010 O O . SER A 1 266 ? -6.697 44.206 -1.992 1.00 39.50 266 SER A O 1
ATOM 2012 N N . LEU A 1 267 ? -8.773 44.436 -2.833 1.00 49.47 267 LEU A N 1
ATOM 2013 C CA . LEU A 1 267 ? -9.458 43.394 -2.087 1.00 49.47 267 LEU A CA 1
ATOM 2014 C C . LEU A 1 267 ? -9.015 42.021 -2.632 1.00 49.47 267 LEU A C 1
ATOM 2016 O O . LEU A 1 267 ? -9.714 41.417 -3.445 1.00 49.47 267 LEU A O 1
ATOM 2020 N N . SER A 1 268 ? -7.839 41.542 -2.215 1.00 39.62 268 SER A N 1
ATOM 2021 C CA . SER A 1 268 ? -7.403 40.169 -2.488 1.00 39.62 268 SER A CA 1
ATOM 2022 C C . SER A 1 268 ? -8.241 39.203 -1.653 1.00 39.62 268 SER A C 1
ATOM 2024 O O . SER A 1 268 ? -8.108 39.127 -0.430 1.00 39.62 268 SER A O 1
ATOM 2026 N N . LYS A 1 269 ? -9.148 38.484 -2.317 1.00 46.19 269 LYS A N 1
ATOM 2027 C CA . LYS A 1 269 ? -9.735 37.244 -1.804 1.00 46.19 269 LYS A CA 1
ATOM 2028 C C . LYS A 1 269 ? -8.690 36.138 -1.947 1.00 46.19 269 LYS A C 1
ATOM 2030 O O . LYS A 1 269 ? -8.763 35.348 -2.884 1.00 46.19 269 LYS A O 1
ATOM 2035 N N . ASP A 1 270 ? -7.746 36.084 -1.018 1.00 43.34 270 ASP A N 1
ATOM 2036 C CA . ASP A 1 270 ? -6.913 34.898 -0.848 1.00 43.34 270 ASP A CA 1
ATOM 2037 C C . ASP A 1 270 ? -7.640 33.895 0.061 1.00 43.34 270 ASP A C 1
ATOM 2039 O O . ASP A 1 270 ? -8.071 34.259 1.162 1.00 43.34 270 ASP A O 1
ATOM 2043 N N . PRO A 1 271 ? -7.827 32.637 -0.375 1.00 49.50 271 PRO A N 1
ATOM 2044 C CA . PRO A 1 271 ? -8.360 31.592 0.478 1.00 49.50 271 PRO A CA 1
ATOM 2045 C C . PRO A 1 271 ? -7.306 31.231 1.527 1.00 49.50 271 PRO A C 1
ATOM 2047 O O . PRO A 1 271 ? -6.295 30.610 1.218 1.00 49.50 271 PRO A O 1
ATOM 2050 N N . GLU A 1 272 ? -7.561 31.685 2.753 1.00 43.41 272 GLU A N 1
ATOM 2051 C CA . GLU A 1 272 ? -7.209 31.072 4.038 1.00 43.41 272 GLU A CA 1
ATOM 2052 C C . GLU A 1 272 ? -6.165 29.941 3.948 1.00 43.41 272 GLU A C 1
ATOM 2054 O O . GLU A 1 272 ? -6.458 28.749 4.060 1.00 43.41 272 GLU A O 1
ATOM 2059 N N . ILE A 1 273 ? -4.905 30.331 3.740 1.00 43.72 273 ILE A N 1
ATOM 2060 C CA . ILE A 1 273 ? -3.759 29.448 3.932 1.00 43.72 273 ILE A CA 1
ATOM 2061 C C . ILE A 1 273 ? -3.699 29.182 5.432 1.00 43.72 273 ILE A C 1
ATOM 2063 O O . ILE A 1 273 ? -3.350 30.070 6.212 1.00 43.72 273 ILE A O 1
ATOM 2067 N N . ALA A 1 274 ? -4.078 27.967 5.833 1.00 43.50 274 ALA A N 1
ATOM 2068 C CA . ALA A 1 274 ? -3.944 27.478 7.196 1.00 43.50 274 ALA A CA 1
ATOM 2069 C C . ALA A 1 274 ? -2.515 27.754 7.687 1.00 43.50 274 ALA A C 1
ATOM 2071 O O . ALA A 1 274 ? -1.548 27.136 7.237 1.00 43.50 274 ALA A O 1
ATOM 2072 N N . GLY A 1 275 ? -2.397 28.745 8.572 1.00 35.28 275 GLY A N 1
ATOM 2073 C CA . GLY A 1 275 ? -1.130 29.232 9.085 1.00 35.28 275 GLY A CA 1
ATOM 2074 C C . GLY A 1 275 ? -0.339 28.093 9.710 1.00 35.28 275 GLY A C 1
ATOM 2075 O O . GLY A 1 275 ? -0.765 27.473 10.686 1.00 35.28 275 GLY A O 1
ATOM 2076 N N . TYR A 1 276 ? 0.834 27.825 9.148 1.00 41.78 276 TYR A N 1
ATOM 2077 C CA . TYR A 1 276 ? 1.813 26.948 9.763 1.00 41.78 276 TYR A CA 1
ATOM 2078 C C . TYR A 1 276 ? 2.377 27.684 10.984 1.00 41.78 276 TYR A C 1
ATOM 2080 O O . TYR A 1 276 ? 3.282 28.510 10.876 1.00 41.78 276 TYR A O 1
ATOM 2088 N N . VAL A 1 277 ? 1.794 27.435 12.158 1.00 48.62 277 VAL A N 1
ATOM 2089 C CA . VAL A 1 277 ? 2.326 27.958 13.418 1.00 48.62 277 VAL A CA 1
ATOM 2090 C C . VAL A 1 277 ? 3.639 27.236 13.688 1.00 48.62 277 VAL A C 1
ATOM 2092 O O . VAL A 1 277 ? 3.668 26.043 13.993 1.00 48.62 277 VAL A O 1
ATOM 2095 N N . ASN A 1 278 ? 4.741 27.963 13.542 1.00 44.66 278 ASN A N 1
ATOM 2096 C CA . ASN A 1 278 ? 6.052 27.488 13.935 1.00 44.66 278 ASN A CA 1
ATOM 2097 C C . ASN A 1 278 ? 6.095 27.391 15.471 1.00 44.66 278 ASN A C 1
ATOM 2099 O O . ASN A 1 278 ? 6.109 28.411 16.154 1.00 44.66 278 ASN A O 1
ATOM 2103 N N . LEU A 1 279 ? 6.061 26.166 16.007 1.00 58.69 279 LEU A N 1
ATOM 2104 C CA . LEU A 1 279 ? 6.083 25.891 17.450 1.00 58.69 279 LEU A CA 1
ATOM 2105 C C . LEU A 1 279 ? 7.511 25.777 18.016 1.00 58.69 279 LEU A C 1
ATOM 2107 O O . LEU A 1 279 ? 7.665 25.578 19.221 1.00 58.69 279 LEU A O 1
ATOM 2111 N N . GLU A 1 280 ? 8.563 25.921 17.199 1.00 57.38 280 GLU A N 1
ATOM 2112 C CA . GLU A 1 280 ? 9.950 25.913 17.687 1.00 57.38 280 GLU A CA 1
ATOM 2113 C C . GLU A 1 280 ? 10.233 26.978 18.778 1.00 57.38 280 GLU A C 1
ATOM 2115 O O . GLU A 1 280 ? 10.948 26.643 19.724 1.00 57.38 280 GLU A O 1
ATOM 2120 N N . PRO A 1 281 ? 9.635 28.192 18.768 1.00 55.03 281 PRO A N 1
ATOM 2121 C CA . PRO A 1 281 ? 9.804 29.165 19.853 1.00 55.03 281 PRO A CA 1
ATOM 2122 C C . PRO A 1 281 ? 9.211 28.721 21.202 1.00 55.03 281 PRO A C 1
ATOM 2124 O O . PRO A 1 281 ? 9.683 29.157 22.249 1.00 55.03 281 PRO A O 1
ATOM 2127 N N . LEU A 1 282 ? 8.213 27.827 21.215 1.00 46.84 282 LEU A N 1
ATOM 2128 C CA . LEU A 1 282 ? 7.590 27.338 22.455 1.00 46.84 282 LEU A CA 1
ATOM 2129 C C . LEU A 1 282 ? 8.399 26.222 23.134 1.00 46.84 282 LEU A C 1
ATOM 2131 O O . LEU A 1 282 ? 8.152 25.908 24.296 1.00 46.84 282 LEU A O 1
ATOM 2135 N N . ARG A 1 283 ? 9.411 25.653 22.463 1.00 52.59 283 ARG A N 1
ATOM 2136 C CA . ARG A 1 283 ? 10.320 24.660 23.067 1.00 52.59 283 ARG A CA 1
ATOM 2137 C C . ARG A 1 283 ? 11.295 25.248 24.088 1.00 52.59 283 ARG A C 1
ATOM 2139 O O . ARG A 1 283 ? 11.910 24.481 24.823 1.00 52.59 283 ARG A O 1
ATOM 2146 N N . LEU A 1 284 ? 11.433 26.572 24.157 1.00 51.16 284 LEU A N 1
ATOM 2147 C CA . LEU A 1 284 ? 12.313 27.231 25.127 1.00 51.16 284 LEU A CA 1
ATOM 2148 C C . LEU A 1 284 ? 11.650 27.465 26.492 1.00 51.16 284 LEU A C 1
ATOM 2150 O O . LEU A 1 284 ? 12.349 27.745 27.462 1.00 51.16 284 LEU A O 1
ATOM 2154 N N . LEU A 1 285 ? 10.334 27.273 26.612 1.00 45.69 285 LEU A N 1
ATOM 2155 C CA . LEU A 1 285 ? 9.631 27.333 27.894 1.00 45.69 285 LEU A CA 1
ATOM 2156 C C . LEU A 1 285 ? 9.506 25.929 28.487 1.00 45.69 285 LEU A C 1
ATOM 2158 O O . LEU A 1 285 ? 8.434 25.330 28.554 1.00 45.69 285 LEU A O 1
ATOM 2162 N N . ARG A 1 286 ? 10.642 25.390 28.934 1.00 46.00 286 ARG A N 1
ATOM 2163 C CA . ARG A 1 286 ? 10.655 24.259 29.862 1.00 46.00 286 ARG A CA 1
ATOM 2164 C C . ARG A 1 286 ? 10.147 24.784 31.207 1.00 46.00 286 ARG A C 1
ATOM 2166 O O . ARG A 1 286 ? 10.913 25.373 31.961 1.00 46.00 286 ARG A O 1
ATOM 2173 N N . LEU A 1 287 ? 8.854 24.616 31.479 1.00 44.62 287 LEU A N 1
ATOM 2174 C CA . LEU A 1 287 ? 8.286 24.844 32.809 1.00 44.62 287 LEU A CA 1
ATOM 2175 C C . LEU A 1 287 ? 9.048 23.963 33.808 1.00 44.62 287 LEU A C 1
ATOM 2177 O O . LEU A 1 287 ? 8.971 22.735 33.752 1.00 44.62 287 LEU A O 1
ATOM 2181 N N . VAL A 1 288 ? 9.839 24.595 34.675 1.00 49.72 288 VAL A N 1
ATOM 2182 C CA . VAL A 1 288 ? 10.475 23.935 35.816 1.00 49.72 288 VAL A CA 1
ATOM 2183 C C . VAL A 1 288 ? 9.370 23.697 36.857 1.00 49.72 288 VAL A C 1
ATOM 2185 O O . VAL A 1 288 ? 8.707 24.661 37.234 1.00 49.72 288 VAL A O 1
ATOM 2188 N N . PRO A 1 289 ? 9.123 22.459 37.327 1.00 49.19 289 PRO A N 1
ATOM 2189 C CA . PRO A 1 289 ? 8.002 22.147 38.225 1.00 49.19 289 PRO A CA 1
ATOM 2190 C C . PRO A 1 289 ? 8.108 22.686 39.665 1.00 49.19 289 PRO A C 1
ATOM 2192 O O . PRO A 1 289 ? 7.442 22.160 40.550 1.00 49.19 289 PRO A O 1
ATOM 2195 N N . THR A 1 290 ? 8.943 23.684 39.954 1.00 46.50 290 THR A N 1
ATOM 2196 C CA . THR A 1 290 ? 9.262 24.074 41.340 1.00 46.50 290 THR A CA 1
ATOM 2197 C C . THR A 1 290 ? 8.274 25.025 42.019 1.00 46.50 290 THR A C 1
ATOM 2199 O O . THR A 1 290 ? 8.511 25.366 43.169 1.00 46.50 290 THR A O 1
ATOM 2202 N N . GLU A 1 291 ? 7.156 25.417 41.396 1.00 44.66 291 GLU A N 1
ATOM 2203 C CA . GLU A 1 291 ? 6.228 26.393 42.012 1.00 44.66 291 GLU A CA 1
ATOM 2204 C C . GLU A 1 291 ? 4.752 25.967 42.094 1.00 44.66 291 GLU A C 1
ATOM 2206 O O . GLU A 1 291 ? 3.876 26.801 42.306 1.00 44.66 291 GLU A O 1
ATOM 2211 N N . LEU A 1 292 ? 4.437 24.671 42.003 1.00 39.44 292 LEU A N 1
ATOM 2212 C CA . LEU A 1 292 ? 3.083 24.201 42.326 1.00 39.44 292 LEU A CA 1
ATOM 2213 C C . LEU A 1 292 ? 2.953 23.925 43.832 1.00 39.44 292 LEU A C 1
ATOM 2215 O O . LEU A 1 292 ? 3.095 22.795 44.294 1.00 39.44 292 LEU A O 1
ATOM 2219 N N . VAL A 1 293 ? 2.672 24.980 44.600 1.00 45.62 293 VAL A N 1
ATOM 2220 C CA . VAL A 1 293 ? 2.081 24.851 45.938 1.00 45.62 293 VAL A CA 1
ATOM 2221 C C . VAL A 1 293 ? 0.575 24.685 45.752 1.00 45.62 293 VAL A C 1
ATOM 2223 O O . VAL A 1 293 ? -0.105 25.596 45.289 1.00 45.62 293 VAL A O 1
ATOM 2226 N N . VAL A 1 294 ? 0.061 23.505 46.089 1.00 50.06 294 VAL A N 1
ATOM 2227 C CA . VAL A 1 294 ? -1.378 23.262 46.222 1.00 50.06 294 VAL A CA 1
ATOM 2228 C C . VAL A 1 294 ? -1.743 23.562 47.676 1.00 50.06 294 VAL A C 1
ATOM 2230 O O . VAL A 1 294 ? -1.274 22.861 48.572 1.00 50.06 294 VAL A O 1
ATOM 2233 N N . THR A 1 295 ? -2.536 24.607 47.906 1.00 56.00 295 THR A N 1
ATOM 2234 C CA . THR A 1 295 ? -3.332 24.779 49.138 1.00 56.00 295 THR A CA 1
ATOM 2235 C C . THR A 1 295 ? -4.761 24.347 48.898 1.00 56.00 295 THR A C 1
ATOM 2237 O O . THR A 1 295 ? -5.265 24.660 47.794 1.00 56.00 295 THR A O 1
#

InterPro domains:
  IPR032675 Leucine-rich repeat domain superfamily [G3DSA:3.80.10.10] (2-136)

Organism: Achlya hypogyna (NCBI:txid1202772)